Protein AF-A0A292PUR9-F1 (afdb_monomer)

InterPro domains:
  IPR017853 Glycoside hydrolase superfamily [SSF51445] (129-234)
  IPR029018 Beta-hexosaminidase-like, domain 2 [G3DSA:3.30.379.10] (5-106)
  IPR029018 Beta-hexosaminidase-like, domain 2 [SSF55545] (17-101)
  IPR052764 Glycosyl Hydrolase 20 Enzymes [PTHR43678] (55-234)

Mean predicted aligned error: 8.51 Å

Foldseek 3Di:
DAAEWALDPDFDDPPLAPDGHAGQLLVVVLQVVCCVPPVDRYHYDHDNDDADADADPVGDFAQQKWKWFDDPPDTDIGGSHSNVSNLVSLVVVVQQVVQCVVVVHDDPPPDPDDRDDDGDMDIDGDPDNAQEDEDPCWVDFDDLVRLLVVLLVVLSVVHQEYEYEFWAWDDDDPPDPDDLVPGRTAGQAQDPDVVCNVVGVDPPRHDYPVSVVVSSVSSSSSNYRYDYDDDPDPGDDD

Secondary structure (DSSP, 8-state):
-EEEEE-------SSS-SSPPPHHHHHHHHHHHHHHHH----EEEEE-PPPPP---TTSPPPTT-EEEEE-SS-EEEEESSHHHHHHHHHHHHHHHHHHHHHTT--TT--S----PPPPEEEEE--SSS--EEEEE-SSS---HHHHHHHHHHHHHTT--EEEEE---PPP--TT----GGGS----SB--SSGGGGGG-S-TTSSBPHHHHHHHHHHHHHTT-EEEEE--TTTT---

Sequence (238 aa):
MQLLASATESRDKDGLRSIPPPTWEFAETCAGDLEDTFHVHIGVERIDEEPGKYTYENGVEPPERYNIDVAEDLVRISGGRERGIWQATRTLRQRLILARKVAGVSQGDWRDEIIELKAGRVVDSPVHPTRAFLLDARRKWYSAGFLKDLCNYVSFSKLSEFRYHTSDNYPLNRGCNNTSQNIYSKFSQLPNNPVLHPLVPRHNEPHNRVEVESIEKLCASQGITITPEIKLPGMHWQ

Organism: NCBI:txid59557

Nearest PDB structures (foldseek):
  2gk1-assembly1_M  TM=8.200E-01  e=6.277E-09  Homo sapiens
  5oar-assembly1_B  TM=8.059E-01  e=3.606E-08  Aspergillus oryzae
  3rcn-assembly1_A  TM=7.116E-01  e=3.634E-07  Paenarthrobacter aurescens TC1
  7dvb-assembly3_C  TM=5.940E-01  e=1.247E-08  Bacteroides thetaiotaomicron
  2gk1-assembly1_I  TM=7.357E-01  e=3.897E-06  Homo sapiens

Radius of gyration: 21.73 Å; Cα contacts (8 Å, |Δi|>4): 393; chains: 1; bounding box: 47×48×68 Å

pLDDT: mean 81.12, std 14.11, range [36.91, 97.12]

Structure (mmCIF, N/CA/C/O backbone):
data_AF-A0A292PUR9-F1
#
_entry.id   AF-A0A292PUR9-F1
#
loop_
_atom_site.group_PDB
_atom_site.id
_atom_site.type_symbol
_atom_site.label_atom_id
_atom_site.label_alt_id
_atom_site.label_comp_id
_atom_site.label_asym_id
_atom_site.label_entity_id
_atom_site.label_seq_id
_atom_site.pdbx_PDB_ins_code
_atom_site.Cartn_x
_atom_site.Cartn_y
_atom_site.Cartn_z
_atom_site.occupancy
_atom_site.B_iso_or_equiv
_atom_site.auth_seq_id
_atom_site.auth_comp_id
_atom_site.auth_asym_id
_atom_site.auth_atom_id
_atom_site.pdb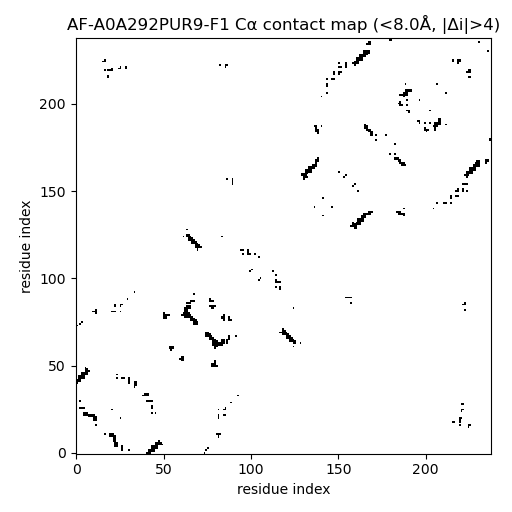x_PDB_model_num
ATOM 1 N N . MET A 1 1 ? -5.092 7.943 21.693 1.00 57.38 1 MET A N 1
ATOM 2 C CA . MET A 1 1 ? -5.506 6.650 21.102 1.00 57.38 1 MET A CA 1
ATOM 3 C C . MET A 1 1 ? -4.251 5.825 20.848 1.00 57.38 1 MET A C 1
ATOM 5 O O . MET A 1 1 ? -3.230 6.421 20.525 1.00 57.38 1 MET A O 1
ATOM 9 N N . GLN A 1 2 ? -4.305 4.504 21.008 1.00 57.69 2 GLN A N 1
ATOM 10 C CA . GLN A 1 2 ? -3.209 3.586 20.667 1.00 57.69 2 GLN A CA 1
ATOM 11 C C . GLN A 1 2 ? -3.691 2.604 19.593 1.00 57.69 2 GLN A C 1
ATOM 13 O O . GLN A 1 2 ? -4.855 2.204 19.603 1.00 57.69 2 GLN A O 1
ATOM 18 N N . LEU A 1 3 ? -2.805 2.227 18.674 1.00 58.41 3 LEU A N 1
ATOM 19 C CA . LEU A 1 3 ? -3.010 1.123 17.740 1.00 58.41 3 LEU A CA 1
ATOM 20 C C . LEU A 1 3 ? -2.269 -0.095 18.286 1.00 58.41 3 LEU A C 1
ATOM 22 O O . LEU A 1 3 ? -1.042 -0.161 18.236 1.00 58.41 3 LEU A O 1
ATOM 26 N N . LEU A 1 4 ? -3.022 -1.061 18.804 1.00 59.00 4 LEU A N 1
ATOM 27 C CA . LEU A 1 4 ? -2.463 -2.347 19.201 1.00 59.00 4 LEU A CA 1
ATOM 28 C C . LEU A 1 4 ? -2.312 -3.225 17.953 1.00 59.00 4 LEU A C 1
ATOM 30 O O . LEU A 1 4 ? -3.265 -3.401 17.190 1.00 59.00 4 LEU A O 1
ATOM 34 N N . ALA A 1 5 ? -1.114 -3.757 17.736 1.00 59.44 5 ALA A N 1
ATOM 35 C CA . ALA A 1 5 ? -0.768 -4.577 16.584 1.00 59.44 5 ALA A CA 1
ATOM 36 C C . ALA A 1 5 ? -0.099 -5.872 17.047 1.00 59.44 5 ALA A C 1
ATOM 38 O O . ALA A 1 5 ? 0.727 -5.845 17.957 1.00 59.44 5 ALA A O 1
ATOM 39 N N . SER A 1 6 ? -0.415 -7.006 16.411 1.00 62.25 6 SER A N 1
ATOM 40 C CA . SER A 1 6 ? 0.251 -8.267 16.759 1.00 62.25 6 SER A CA 1
ATOM 41 C C . SER A 1 6 ? 1.762 -8.147 16.525 1.00 62.25 6 SER A C 1
ATOM 43 O O . SER A 1 6 ? 2.199 -7.749 15.441 1.00 62.25 6 SER A O 1
ATOM 45 N N . ALA A 1 7 ? 2.549 -8.485 17.548 1.00 56.22 7 ALA A N 1
ATOM 46 C CA . ALA A 1 7 ? 4.009 -8.450 17.534 1.00 56.22 7 ALA A CA 1
ATOM 47 C C . ALA A 1 7 ? 4.625 -9.524 16.623 1.00 56.22 7 ALA A C 1
ATOM 49 O O . ALA A 1 7 ? 5.803 -9.435 16.274 1.00 56.22 7 ALA A O 1
ATOM 50 N N . THR A 1 8 ? 3.831 -10.530 16.242 1.00 60.16 8 THR A N 1
ATOM 51 C CA . THR A 1 8 ? 4.270 -11.684 15.456 1.00 60.16 8 THR A CA 1
ATOM 52 C C . THR A 1 8 ? 5.030 -11.270 14.192 1.00 60.16 8 THR A C 1
ATOM 54 O O . THR A 1 8 ? 4.521 -10.548 13.334 1.00 60.16 8 THR A O 1
ATOM 57 N N . GLU A 1 9 ? 6.234 -11.822 14.004 1.00 65.12 9 GLU A N 1
ATOM 58 C CA . GLU A 1 9 ? 6.991 -11.733 12.740 1.00 65.12 9 GLU A CA 1
ATOM 59 C C . GLU A 1 9 ? 6.358 -12.566 11.605 1.00 65.12 9 GLU A C 1
ATOM 61 O O . GLU A 1 9 ? 7.002 -12.861 10.593 1.00 65.12 9 GLU A O 1
ATOM 66 N N . SER A 1 10 ? 5.091 -12.963 11.766 1.00 67.31 10 SER A N 1
ATOM 67 C CA . SER A 1 10 ? 4.306 -13.585 10.713 1.00 67.31 10 SER A CA 1
ATOM 68 C C . SER A 1 10 ? 4.300 -12.672 9.492 1.00 67.31 10 SER A C 1
ATOM 70 O O . SER A 1 10 ? 4.079 -11.464 9.578 1.00 67.31 10 SER A O 1
ATOM 72 N N . ARG A 1 11 ? 4.595 -13.279 8.349 1.00 77.69 11 ARG A N 1
ATOM 73 C CA . ARG A 1 11 ? 4.526 -12.673 7.026 1.00 77.69 11 ARG A CA 1
ATOM 74 C C . ARG A 1 11 ? 3.756 -13.642 6.147 1.00 77.69 11 ARG A C 1
ATOM 76 O O . ARG A 1 11 ? 3.966 -14.855 6.257 1.00 77.69 11 ARG A O 1
ATOM 83 N N . ASP A 1 12 ? 2.909 -13.117 5.268 1.00 74.69 12 ASP A N 1
ATOM 84 C CA . ASP A 1 12 ? 2.118 -13.948 4.364 1.00 74.69 12 ASP A CA 1
ATOM 85 C C . ASP A 1 12 ? 3.030 -14.825 3.483 1.00 74.69 12 ASP A C 1
ATOM 87 O O . ASP A 1 12 ? 4.067 -14.373 2.990 1.00 74.69 12 ASP A O 1
ATOM 91 N N . LYS A 1 13 ? 2.656 -16.098 3.316 1.00 74.25 13 LYS A N 1
ATOM 92 C CA . LYS A 1 13 ? 3.479 -17.140 2.668 1.00 74.25 13 LYS A CA 1
ATOM 93 C C . LYS A 1 13 ? 2.862 -17.686 1.383 1.00 74.25 13 LYS A C 1
ATOM 95 O O . LYS A 1 13 ? 3.398 -18.631 0.814 1.00 74.25 13 LYS A O 1
ATOM 100 N N . ASP A 1 14 ? 1.751 -17.113 0.924 1.00 70.62 14 ASP A N 1
ATOM 101 C CA . ASP A 1 14 ? 1.032 -17.576 -0.271 1.00 70.62 14 ASP A CA 1
ATOM 102 C C . ASP A 1 14 ? 1.755 -17.298 -1.605 1.00 70.62 14 ASP A C 1
ATOM 104 O O . ASP A 1 14 ? 1.286 -17.707 -2.665 1.00 70.62 14 ASP A O 1
ATOM 108 N N . GLY A 1 15 ? 2.912 -16.633 -1.556 1.00 63.62 15 GLY A N 1
ATOM 109 C CA . GLY A 1 15 ? 3.799 -16.427 -2.698 1.00 63.62 15 GLY A CA 1
ATOM 110 C C . GLY A 1 15 ? 3.412 -15.266 -3.612 1.00 63.62 15 GLY A C 1
ATOM 111 O O . GLY A 1 15 ? 4.138 -15.009 -4.569 1.00 63.62 15 GLY A O 1
ATOM 112 N N . LEU A 1 16 ? 2.331 -14.527 -3.325 1.00 66.69 16 LEU A N 1
ATOM 113 C CA . LEU A 1 16 ? 1.979 -13.352 -4.127 1.00 66.69 16 LEU A CA 1
ATOM 114 C C . LEU A 1 16 ? 3.007 -12.223 -3.965 1.00 66.69 16 LEU A C 1
ATOM 116 O O . LEU A 1 16 ? 3.308 -11.534 -4.934 1.00 66.69 16 LEU A O 1
ATOM 120 N N . ARG A 1 17 ? 3.576 -12.031 -2.767 1.00 70.06 17 ARG A N 1
ATOM 121 C CA . ARG A 1 17 ? 4.512 -10.931 -2.471 1.00 70.06 17 ARG A CA 1
ATOM 122 C C . ARG A 1 17 ? 5.949 -11.410 -2.319 1.00 70.06 17 ARG A C 1
ATOM 124 O O . ARG A 1 17 ? 6.233 -12.251 -1.475 1.00 70.06 17 ARG A O 1
ATOM 131 N N . SER A 1 18 ? 6.867 -10.761 -3.035 1.00 70.31 18 SER A N 1
ATOM 132 C CA . SER A 1 18 ? 8.319 -10.912 -2.842 1.00 70.31 18 SER A CA 1
ATOM 133 C C . SER A 1 18 ? 8.815 -10.316 -1.517 1.00 70.31 18 SER A C 1
ATOM 135 O O . SER A 1 18 ? 9.827 -10.756 -0.983 1.00 70.31 18 SER A O 1
ATOM 137 N N . ILE A 1 19 ? 8.116 -9.297 -0.999 1.00 80.69 19 ILE A N 1
ATOM 138 C CA . ILE A 1 19 ? 8.433 -8.596 0.256 1.00 80.69 19 ILE A CA 1
ATOM 139 C C . ILE A 1 19 ? 7.122 -8.416 1.054 1.00 80.69 19 ILE A C 1
ATOM 141 O O . ILE A 1 19 ? 6.538 -7.336 1.036 1.00 80.69 19 ILE A O 1
ATOM 145 N N . PRO A 1 20 ? 6.573 -9.471 1.683 1.00 83.31 20 PRO A N 1
ATOM 146 C CA . PRO A 1 20 ? 5.365 -9.366 2.505 1.00 83.31 20 PRO A CA 1
ATOM 147 C C . PRO A 1 20 ? 5.676 -8.650 3.835 1.00 83.31 20 PRO A C 1
ATOM 149 O O . PRO A 1 20 ? 6.511 -9.158 4.589 1.00 83.31 20 PRO A O 1
ATOM 152 N N . PRO A 1 21 ? 5.044 -7.506 4.163 1.00 85.88 21 PRO A N 1
ATOM 153 C CA . PRO A 1 21 ? 5.190 -6.881 5.479 1.00 85.88 21 PRO A CA 1
ATOM 154 C C . PRO A 1 21 ? 4.510 -7.719 6.579 1.00 85.88 21 PRO A C 1
ATOM 156 O O . PRO A 1 21 ? 3.492 -8.361 6.301 1.00 85.88 21 PRO A O 1
ATOM 159 N N . PRO A 1 22 ? 5.032 -7.707 7.817 1.00 85.94 22 PRO A N 1
ATOM 160 C CA . PRO A 1 22 ? 4.355 -8.211 8.996 1.00 85.94 22 PRO A CA 1
ATOM 161 C C . PRO A 1 22 ? 3.297 -7.205 9.471 1.00 85.94 22 PRO A C 1
ATOM 163 O O . PRO A 1 22 ? 3.290 -6.032 9.086 1.00 85.94 22 PRO A O 1
ATOM 166 N N . THR A 1 23 ? 2.431 -7.653 10.376 1.00 84.00 23 THR A N 1
ATOM 167 C CA . THR A 1 23 ? 1.333 -6.858 10.950 1.00 84.00 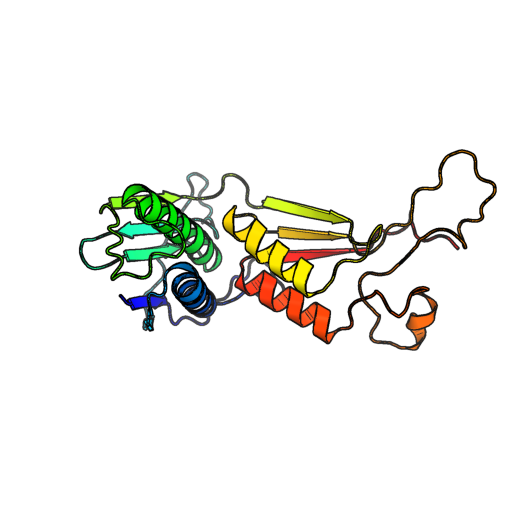23 THR A CA 1
ATOM 168 C C . THR A 1 23 ? 1.770 -5.491 11.492 1.00 84.00 23 THR A C 1
ATOM 170 O O . THR A 1 23 ? 1.084 -4.493 11.265 1.00 84.00 23 THR A O 1
ATOM 173 N N . TRP A 1 24 ? 2.910 -5.415 12.185 1.00 83.25 24 TRP A N 1
ATOM 174 C CA . TRP A 1 24 ? 3.359 -4.173 12.818 1.00 83.25 24 TRP A CA 1
ATOM 175 C C . TRP A 1 24 ? 3.833 -3.104 11.815 1.00 83.25 24 TRP A C 1
ATOM 177 O O . TRP A 1 24 ? 3.564 -1.928 12.044 1.00 83.25 24 TRP A O 1
ATOM 187 N N . GLU A 1 25 ? 4.438 -3.473 10.673 1.00 89.25 25 GLU A N 1
ATOM 188 C CA . GLU A 1 25 ? 4.838 -2.499 9.631 1.00 89.25 25 GLU A CA 1
ATOM 189 C C . GLU A 1 25 ? 3.590 -1.822 9.017 1.00 89.25 25 GLU A C 1
ATOM 191 O O . GLU A 1 25 ? 3.602 -0.627 8.707 1.00 89.25 25 GLU A O 1
ATOM 196 N N . PHE A 1 26 ? 2.469 -2.552 8.900 1.00 90.94 26 PHE A N 1
ATOM 197 C CA . PHE A 1 26 ? 1.180 -1.980 8.487 1.00 90.94 26 PHE A CA 1
ATOM 198 C C . PHE A 1 26 ? 0.561 -1.065 9.547 1.00 90.94 26 PHE A C 1
ATOM 200 O O . PHE A 1 26 ? -0.071 -0.069 9.190 1.00 90.94 26 PHE A O 1
ATOM 207 N N . ALA A 1 27 ? 0.731 -1.378 10.833 1.00 88.25 27 ALA A N 1
ATOM 208 C CA . ALA A 1 27 ? 0.252 -0.532 11.922 1.00 88.25 27 ALA A CA 1
ATOM 209 C C . ALA A 1 27 ? 1.040 0.784 12.012 1.00 88.25 27 ALA A C 1
ATOM 211 O O . ALA A 1 27 ? 0.424 1.841 12.120 1.00 88.25 27 ALA A O 1
ATOM 212 N N . GLU A 1 28 ? 2.369 0.739 11.872 1.00 90.25 28 GLU A N 1
ATOM 213 C CA . GLU A 1 28 ? 3.230 1.929 11.789 1.00 90.25 28 GLU A CA 1
ATOM 214 C C . GLU A 1 28 ? 2.886 2.784 10.554 1.00 90.25 28 GLU A C 1
ATOM 216 O O . GLU A 1 28 ? 2.689 3.993 10.675 1.00 90.25 28 GLU A O 1
ATOM 221 N N . THR A 1 29 ? 2.685 2.159 9.386 1.00 92.62 29 THR A N 1
ATOM 222 C CA . THR A 1 29 ? 2.233 2.862 8.165 1.00 92.62 29 THR A CA 1
ATOM 223 C C . THR A 1 29 ? 0.851 3.509 8.356 1.00 92.62 29 THR A C 1
ATOM 225 O O . THR A 1 29 ? 0.623 4.633 7.915 1.00 92.62 29 THR A O 1
ATOM 228 N N . CYS A 1 30 ? -0.074 2.833 9.046 1.00 91.50 30 CYS A N 1
ATOM 229 C CA . CYS A 1 30 ? -1.393 3.374 9.381 1.00 91.50 30 CYS A CA 1
ATOM 230 C C . CYS A 1 30 ? -1.312 4.549 10.368 1.00 91.50 30 CYS A C 1
ATOM 232 O O . CYS A 1 30 ? -2.018 5.537 10.186 1.00 91.50 30 CYS A O 1
ATOM 234 N N . ALA A 1 31 ? -0.457 4.466 11.390 1.00 89.75 31 ALA A N 1
ATOM 235 C CA . ALA A 1 31 ? -0.257 5.553 12.343 1.00 89.75 31 ALA A CA 1
ATOM 236 C C . ALA A 1 31 ? 0.269 6.815 11.637 1.00 89.75 31 ALA A C 1
ATOM 238 O O . ALA A 1 31 ? -0.313 7.882 11.817 1.00 89.75 31 ALA A O 1
ATOM 239 N N . GLY A 1 32 ? 1.265 6.672 10.752 1.00 91.75 32 GLY A N 1
ATOM 240 C CA . GLY A 1 32 ? 1.754 7.767 9.905 1.00 91.75 32 GLY A CA 1
ATOM 241 C C . GLY A 1 32 ? 0.671 8.354 8.991 1.00 91.75 32 GLY A C 1
ATOM 242 O O . GLY A 1 32 ? 0.442 9.557 9.015 1.00 91.75 32 GLY A O 1
ATOM 243 N N . ASP A 1 33 ? -0.082 7.512 8.266 1.00 90.25 33 ASP A N 1
ATOM 244 C CA . ASP A 1 33 ? -1.213 7.961 7.430 1.00 90.25 33 ASP A CA 1
ATOM 245 C C . ASP A 1 33 ? -2.250 8.785 8.226 1.00 90.25 33 ASP A C 1
ATOM 247 O O . ASP A 1 33 ? -2.894 9.681 7.670 1.00 90.25 33 ASP A O 1
ATOM 251 N N . LEU A 1 34 ? -2.470 8.453 9.504 1.00 88.12 34 LEU A N 1
ATOM 252 C CA . LEU A 1 34 ? -3.428 9.130 10.380 1.00 88.12 34 LEU A CA 1
ATOM 253 C C . LEU A 1 34 ? -2.858 10.422 10.984 1.00 88.12 34 LEU A C 1
ATOM 255 O O . LEU A 1 34 ? -3.589 11.410 11.063 1.00 88.12 34 LEU A O 1
ATOM 259 N N . GLU A 1 35 ? -1.571 10.454 11.323 1.00 87.94 35 GLU A N 1
ATOM 260 C CA . GLU A 1 35 ? -0.860 11.669 11.730 1.00 87.94 35 GLU A CA 1
ATOM 261 C C . GLU A 1 35 ? -0.806 12.695 10.581 1.00 87.94 35 GLU A C 1
ATOM 263 O O . GLU A 1 35 ? -1.181 13.852 10.771 1.00 87.94 35 GLU A O 1
ATOM 268 N N . ASP A 1 36 ? -0.482 12.260 9.361 1.00 87.69 3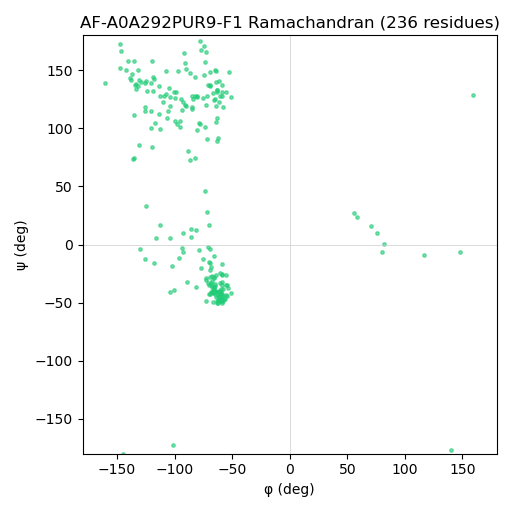6 ASP A N 1
ATOM 269 C CA . ASP A 1 36 ? -0.447 13.115 8.167 1.00 87.69 36 ASP A CA 1
ATOM 270 C C . ASP A 1 36 ? -1.837 13.645 7.766 1.00 87.69 36 ASP A C 1
ATOM 272 O O . ASP A 1 36 ? -1.968 14.770 7.281 1.00 87.69 36 ASP A O 1
ATOM 276 N N . THR A 1 37 ? -2.897 12.837 7.928 1.00 84.56 37 THR A N 1
ATOM 277 C CA . THR A 1 37 ? -4.257 13.197 7.465 1.00 84.56 37 THR A CA 1
ATOM 278 C C . THR A 1 37 ? -5.076 13.957 8.521 1.00 84.56 37 THR A C 1
ATOM 280 O O . THR A 1 37 ? -5.934 14.773 8.161 1.00 84.56 37 THR A O 1
ATOM 283 N N . PHE A 1 38 ? -4.864 13.665 9.808 1.00 82.00 38 PHE A N 1
ATOM 284 C CA . PHE A 1 38 ? -5.703 14.137 10.920 1.00 82.00 38 PHE A CA 1
ATOM 285 C C . PHE A 1 38 ? -4.919 14.777 12.077 1.00 82.00 38 PHE A C 1
ATOM 287 O O . PHE A 1 38 ? -5.547 15.243 13.021 1.00 82.00 38 PHE A O 1
ATOM 294 N N . HIS A 1 39 ? -3.582 14.788 12.041 1.00 80.44 39 HIS A N 1
ATOM 295 C CA . HIS A 1 39 ? -2.713 15.286 13.123 1.00 80.44 39 HIS A CA 1
ATOM 296 C C . HIS A 1 39 ? -2.951 14.617 14.486 1.00 80.44 39 HIS A C 1
ATOM 298 O O . HIS A 1 39 ? -2.674 15.183 15.542 1.00 80.44 39 HIS A O 1
ATOM 304 N N . VAL A 1 40 ? -3.434 13.371 14.460 1.00 75.81 40 VAL A N 1
ATOM 305 C CA . VAL A 1 40 ? -3.598 12.537 15.650 1.00 75.81 40 VAL A CA 1
ATOM 306 C C . VAL A 1 40 ? -2.369 11.647 15.788 1.00 75.81 40 VAL A C 1
ATOM 308 O O . VAL A 1 40 ? -2.232 10.666 15.060 1.00 75.81 40 VAL A O 1
ATOM 311 N N . HIS A 1 41 ? -1.503 11.955 16.753 1.00 78.06 41 HIS A N 1
ATOM 312 C CA . HIS A 1 41 ? -0.423 11.052 17.144 1.00 78.06 41 HIS A CA 1
ATOM 313 C C . HIS A 1 41 ? -1.005 9.774 17.762 1.00 78.06 41 HIS A C 1
ATOM 315 O O . HIS A 1 41 ? -1.763 9.819 18.738 1.00 78.06 41 HIS A O 1
ATOM 321 N N . ILE A 1 42 ? -0.641 8.623 17.199 1.00 76.69 42 ILE A N 1
ATOM 322 C CA . ILE A 1 42 ? -1.106 7.310 17.648 1.00 76.69 42 ILE A CA 1
ATOM 323 C C . ILE A 1 42 ? 0.111 6.437 17.925 1.00 76.69 42 ILE A C 1
ATOM 325 O O . ILE A 1 42 ? 0.848 6.072 17.013 1.00 76.69 42 ILE A O 1
ATOM 329 N N . GLY A 1 43 ? 0.304 6.068 19.192 1.00 73.94 43 GLY A N 1
ATOM 330 C CA . GLY A 1 43 ? 1.317 5.083 19.556 1.00 73.94 43 GLY A CA 1
ATOM 331 C C . GLY A 1 43 ? 0.943 3.708 19.006 1.00 73.94 43 GLY A C 1
ATOM 332 O O . GLY A 1 43 ? -0.189 3.260 19.206 1.00 73.94 43 GLY A O 1
ATOM 333 N N . VAL A 1 44 ? 1.885 3.045 18.334 1.00 77.62 44 VAL A N 1
ATOM 334 C CA . VAL A 1 44 ? 1.763 1.633 17.955 1.00 77.62 44 VAL A CA 1
ATOM 335 C C . VAL A 1 44 ? 2.397 0.785 19.048 1.00 77.62 44 VAL A C 1
ATOM 337 O O . VAL A 1 44 ? 3.577 0.951 19.354 1.00 77.62 44 VAL A O 1
ATOM 340 N N . GLU A 1 45 ? 1.624 -0.128 19.624 1.00 76.19 45 GLU A N 1
ATOM 341 C CA . GLU A 1 45 ? 2.108 -1.079 20.624 1.00 76.19 45 GLU A CA 1
ATOM 342 C C . GLU A 1 45 ? 2.048 -2.500 20.062 1.00 76.19 45 GLU A C 1
ATOM 344 O O . GLU A 1 45 ? 1.081 -2.890 19.403 1.00 76.19 45 GLU A O 1
ATOM 349 N N . ARG A 1 46 ? 3.117 -3.265 20.297 1.00 77.94 46 ARG A N 1
ATOM 350 C CA . ARG A 1 46 ? 3.267 -4.639 19.816 1.00 77.94 46 ARG A CA 1
ATOM 351 C C . ARG A 1 46 ? 2.783 -5.593 20.903 1.00 77.94 46 ARG A C 1
ATOM 353 O O . ARG A 1 46 ? 3.386 -5.645 21.969 1.00 77.94 46 ARG A O 1
ATOM 360 N N . ILE A 1 47 ? 1.715 -6.332 20.621 1.00 72.44 47 ILE A N 1
ATOM 361 C CA . ILE A 1 47 ? 1.072 -7.257 21.562 1.00 72.44 47 ILE A CA 1
ATOM 362 C C . ILE A 1 47 ? 1.133 -8.704 21.062 1.00 72.44 47 ILE A C 1
ATOM 364 O O . ILE A 1 47 ? 0.970 -8.965 19.871 1.00 72.44 47 ILE A O 1
ATOM 368 N N . ASP A 1 48 ? 1.323 -9.661 21.966 1.00 66.00 48 ASP A N 1
ATOM 369 C CA . ASP A 1 48 ? 1.261 -11.092 21.645 1.00 66.00 48 ASP A CA 1
ATOM 370 C C . ASP A 1 48 ? -0.190 -11.600 21.735 1.00 66.00 48 ASP A C 1
ATOM 372 O O . ASP A 1 48 ? -0.575 -12.307 22.664 1.00 66.00 48 ASP A O 1
ATOM 376 N N . GLU A 1 49 ? -1.018 -11.210 20.760 1.00 63.16 49 GLU A N 1
ATOM 377 C CA . GLU A 1 49 ? -2.352 -11.791 20.541 1.00 63.16 49 GLU A CA 1
ATOM 378 C C . GLU A 1 49 ? -2.328 -12.817 19.395 1.00 63.16 49 GLU A C 1
ATOM 380 O O . GLU A 1 49 ? -1.840 -12.539 18.292 1.00 63.16 49 GLU A O 1
ATOM 385 N N . GLU A 1 50 ? -2.901 -13.997 19.660 1.00 55.88 50 GLU A N 1
ATOM 386 C CA . GLU A 1 50 ? -3.166 -15.045 18.667 1.00 55.88 50 GLU A CA 1
ATOM 387 C C . GLU A 1 50 ? -4.172 -14.548 17.610 1.00 55.88 50 GLU A C 1
ATOM 389 O O . GLU A 1 50 ? -5.227 -14.013 17.973 1.00 55.88 50 GLU A O 1
ATOM 394 N N . PRO A 1 51 ? -3.913 -14.742 16.303 1.00 56.88 51 PRO A N 1
ATOM 395 C CA . PRO A 1 51 ? -4.832 -14.310 15.260 1.00 56.88 51 PRO A CA 1
ATOM 396 C C . PRO A 1 51 ? -6.173 -15.050 15.354 1.00 56.88 51 PRO A C 1
ATOM 398 O O . PRO A 1 51 ? -6.241 -16.278 15.469 1.00 56.88 51 PRO A O 1
ATOM 401 N N . GLY A 1 52 ? -7.269 -14.293 15.264 1.00 54.62 52 GLY A N 1
ATOM 402 C CA . GLY A 1 52 ? -8.615 -14.855 15.225 1.00 54.62 52 GLY A CA 1
ATOM 403 C C . GLY A 1 52 ? -8.800 -15.753 14.000 1.00 54.62 52 GLY A C 1
ATOM 404 O O . GLY A 1 52 ? -8.645 -15.293 12.874 1.00 54.62 52 GLY A O 1
ATOM 405 N N . LYS A 1 53 ? -9.159 -17.023 14.215 1.00 49.12 53 LYS A N 1
ATOM 406 C CA . LYS A 1 53 ? -9.405 -17.989 13.132 1.00 49.12 53 LYS A CA 1
ATOM 407 C C . LYS A 1 53 ? -10.702 -17.669 12.395 1.00 49.12 53 LYS A C 1
ATOM 409 O O . LYS A 1 53 ? -11.762 -17.587 13.021 1.00 49.12 53 LYS A O 1
ATOM 414 N N . TYR A 1 54 ? -10.639 -17.572 11.071 1.00 49.88 54 TYR A N 1
ATOM 415 C CA . TYR A 1 54 ? -11.786 -17.284 10.217 1.00 49.88 54 TYR A CA 1
ATOM 416 C C . TYR A 1 54 ? -11.871 -18.247 9.024 1.00 49.88 54 TYR A C 1
ATOM 418 O O . TYR A 1 54 ? -10.875 -18.734 8.505 1.00 49.88 54 TYR A O 1
ATOM 426 N N . THR A 1 55 ? -13.082 -18.515 8.541 1.00 41.16 55 THR A N 1
ATOM 427 C CA . THR A 1 55 ? -13.322 -19.393 7.385 1.00 41.16 55 THR A CA 1
ATOM 428 C C . THR A 1 55 ? -14.405 -18.811 6.477 1.00 41.16 55 THR A C 1
ATOM 430 O O . THR A 1 55 ? -15.364 -18.196 6.946 1.00 41.16 55 THR A O 1
ATOM 433 N N . TYR A 1 56 ? -14.246 -18.980 5.163 1.00 43.91 56 TYR A N 1
ATOM 434 C CA . TYR A 1 56 ? -15.319 -18.822 4.178 1.00 43.91 56 TYR A CA 1
ATOM 435 C C . TYR A 1 56 ? -16.311 -19.996 4.260 1.00 43.91 56 TYR A C 1
ATOM 437 O O . TYR A 1 56 ? -15.978 -21.073 4.754 1.00 43.91 56 TYR A O 1
ATOM 445 N N . GLU A 1 57 ? -17.486 -19.845 3.639 1.00 41.91 57 GLU A N 1
ATOM 446 C CA . GLU A 1 57 ? -18.442 -20.945 3.410 1.00 41.91 57 GLU A CA 1
ATOM 447 C C . GLU A 1 57 ? -17.850 -22.112 2.592 1.00 41.91 57 GLU A C 1
ATOM 449 O O . GLU A 1 57 ? -18.280 -23.251 2.741 1.00 41.91 57 GLU A O 1
ATOM 454 N N . ASN A 1 58 ? -16.825 -21.857 1.767 1.00 49.50 58 ASN A N 1
ATOM 455 C CA . ASN A 1 58 ? -16.087 -22.892 1.030 1.00 49.50 58 ASN A CA 1
ATOM 456 C C . ASN A 1 58 ? -14.928 -23.529 1.832 1.00 49.50 58 ASN A C 1
ATOM 458 O O . ASN A 1 58 ? -14.145 -24.293 1.271 1.00 49.50 58 ASN A O 1
ATOM 462 N N . GLY A 1 59 ? -14.788 -23.199 3.121 1.00 54.44 59 GLY A N 1
ATOM 463 C CA . GLY A 1 59 ? -13.775 -23.750 4.026 1.00 54.44 59 GLY A CA 1
ATOM 464 C C . GLY A 1 59 ? -12.369 -23.146 3.915 1.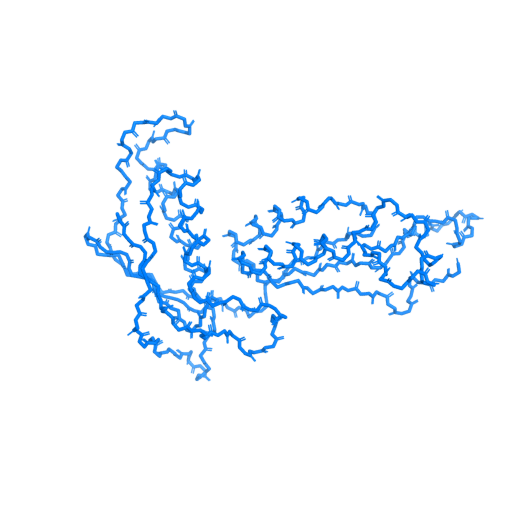00 54.44 59 GLY A C 1
ATOM 465 O O . GLY A 1 59 ? -11.524 -23.454 4.752 1.00 54.44 59 GLY A O 1
ATOM 466 N N . VAL A 1 60 ? -12.098 -22.274 2.938 1.00 66.12 60 VAL A N 1
ATOM 467 C CA . VAL A 1 60 ? -10.806 -21.574 2.814 1.00 66.12 60 VAL A CA 1
ATOM 468 C C . VAL A 1 60 ? -10.786 -20.353 3.741 1.00 66.12 60 VAL A C 1
ATOM 470 O O . VAL A 1 60 ? -11.801 -19.682 3.903 1.00 66.12 60 VAL A O 1
ATOM 473 N N . GLU A 1 61 ? -9.645 -20.024 4.349 1.00 69.19 61 GLU A N 1
ATOM 474 C CA . GLU A 1 61 ? -9.498 -18.773 5.105 1.00 69.19 61 GLU A CA 1
ATOM 475 C C . GLU A 1 61 ? -9.124 -17.613 4.162 1.00 69.19 61 GLU A C 1
ATOM 477 O O . GLU A 1 61 ? -8.065 -17.660 3.529 1.00 69.19 61 GLU A O 1
ATOM 482 N N . PRO A 1 62 ? -9.957 -16.563 4.038 1.00 76.31 62 PRO A N 1
ATOM 483 C CA . PRO A 1 62 ? -9.597 -15.373 3.277 1.00 76.31 62 PRO A CA 1
ATOM 484 C C . PRO A 1 62 ? -8.403 -14.635 3.895 1.00 76.31 62 PRO A C 1
ATOM 486 O O . PRO A 1 62 ? -8.537 -14.084 4.992 1.00 76.31 62 PRO A O 1
ATOM 489 N N . PRO A 1 63 ? -7.277 -14.485 3.175 1.00 81.88 63 PRO A N 1
ATOM 490 C CA . PRO A 1 63 ? -6.127 -13.747 3.693 1.00 81.88 63 PRO A CA 1
ATOM 491 C C . PRO A 1 63 ? -6.399 -12.237 3.808 1.00 81.88 63 PRO A C 1
ATOM 493 O O . PRO A 1 63 ? -5.752 -11.538 4.584 1.00 81.88 63 PRO A O 1
ATOM 496 N N . GLU A 1 64 ? -7.373 -11.728 3.049 1.00 88.56 64 GLU A N 1
ATOM 497 C CA . GLU A 1 64 ? -7.766 -10.314 3.017 1.00 88.56 64 GLU A CA 1
ATOM 498 C C . GLU A 1 64 ? -9.074 -10.005 3.764 1.00 88.56 64 GLU A C 1
ATOM 500 O O . GLU A 1 64 ? -9.537 -8.866 3.720 1.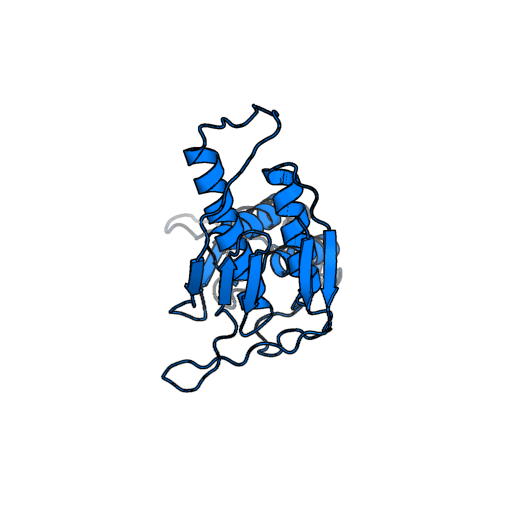00 88.56 64 GLU A O 1
ATOM 505 N N . ARG A 1 65 ? -9.678 -10.978 4.463 1.00 88.00 65 ARG A N 1
ATOM 506 C CA . ARG A 1 65 ? -10.832 -10.706 5.334 1.00 88.00 65 ARG A CA 1
ATOM 507 C C . ARG A 1 65 ? -10.381 -10.021 6.604 1.00 88.00 65 ARG A C 1
ATOM 509 O O . ARG A 1 65 ? -9.329 -10.349 7.157 1.00 88.00 65 ARG A O 1
ATOM 516 N N . TYR A 1 66 ? -11.233 -9.142 7.107 1.00 90.44 66 TYR A N 1
ATOM 517 C CA . TYR A 1 66 ? -11.006 -8.452 8.360 1.00 90.44 66 TYR A CA 1
ATOM 518 C C . TYR A 1 66 ? -12.295 -8.164 9.123 1.00 90.44 66 TYR A C 1
ATOM 520 O O . TYR A 1 66 ? -13.409 -8.281 8.606 1.00 90.44 66 TYR A O 1
ATOM 528 N N . ASN A 1 67 ? -12.110 -7.803 10.387 1.00 89.81 67 ASN A N 1
ATOM 529 C CA . ASN A 1 67 ? -13.131 -7.322 11.293 1.00 89.81 67 ASN A CA 1
ATOM 530 C C . ASN A 1 67 ? -12.626 -6.045 11.984 1.00 89.81 67 ASN A C 1
ATOM 532 O O . ASN A 1 67 ? -11.472 -5.985 12.414 1.00 89.81 67 ASN A O 1
ATOM 536 N N . ILE A 1 68 ? -13.490 -5.037 12.088 1.00 90.00 68 ILE A N 1
ATOM 537 C CA . ILE A 1 68 ? -13.259 -3.810 12.856 1.00 90.00 68 ILE A CA 1
ATOM 538 C C . ILE A 1 68 ? -14.360 -3.716 13.906 1.00 90.00 68 ILE A C 1
ATOM 540 O O . ILE A 1 68 ? -15.529 -3.540 13.553 1.00 90.00 68 ILE A O 1
ATOM 544 N N . ASP A 1 69 ? -13.984 -3.804 15.177 1.00 88.25 69 ASP A N 1
ATOM 545 C CA . ASP A 1 69 ? -14.878 -3.594 16.313 1.00 88.25 69 ASP A CA 1
ATOM 546 C C . ASP A 1 69 ? -14.580 -2.213 16.916 1.00 88.25 69 ASP A C 1
ATOM 548 O O . ASP A 1 69 ? -13.457 -1.946 17.342 1.00 88.25 69 ASP A O 1
ATOM 552 N N . VAL A 1 70 ? -15.575 -1.323 16.927 1.00 89.00 70 VAL A N 1
ATOM 553 C CA . VAL A 1 70 ? -15.495 0.018 17.528 1.00 89.00 70 VAL A CA 1
ATOM 554 C C . VAL A 1 70 ? -16.288 0.010 18.835 1.00 89.00 70 VAL A C 1
ATOM 556 O O . VAL A 1 70 ? -17.510 -0.166 18.806 1.00 89.00 70 VAL A O 1
ATOM 559 N N . ALA A 1 71 ? -15.589 0.191 19.954 1.00 85.94 71 ALA A N 1
ATOM 560 C CA . ALA A 1 71 ? -16.134 0.431 21.290 1.00 85.94 71 ALA A CA 1
ATOM 561 C C . ALA A 1 71 ? -16.045 1.933 21.648 1.00 85.94 71 ALA A C 1
ATOM 563 O O . ALA A 1 71 ? -15.723 2.750 20.787 1.00 85.94 71 ALA A O 1
ATOM 564 N N . GLU A 1 72 ? -16.352 2.304 22.895 1.00 81.44 72 GLU A N 1
ATOM 565 C CA . GLU A 1 72 ? -16.296 3.704 23.361 1.00 81.44 72 GLU A CA 1
ATOM 566 C C . GLU A 1 72 ? -14.858 4.251 23.440 1.00 81.44 72 GLU A C 1
ATOM 568 O O . GLU A 1 72 ? -14.624 5.418 23.140 1.00 81.44 72 GLU A O 1
ATOM 573 N N . ASP A 1 73 ? -13.894 3.404 23.805 1.00 79.88 73 ASP A N 1
ATOM 574 C CA . ASP A 1 73 ? -12.492 3.750 24.074 1.00 79.88 73 ASP A CA 1
ATOM 575 C C . ASP A 1 73 ? -11.482 3.064 23.131 1.00 79.88 73 ASP A C 1
ATOM 577 O O . ASP A 1 73 ? -10.329 3.492 23.029 1.00 79.88 73 ASP A O 1
ATOM 581 N N . LEU A 1 74 ? -11.910 2.017 22.417 1.00 80.69 74 LEU A N 1
ATOM 582 C CA . LEU A 1 74 ? -11.046 1.137 21.629 1.00 80.69 74 LEU A CA 1
ATOM 583 C C . LEU A 1 74 ? -11.597 0.867 20.221 1.00 80.69 74 LEU A C 1
ATOM 585 O O . LEU A 1 74 ? -12.746 0.461 20.044 1.00 80.69 74 LEU A O 1
ATOM 589 N N . VAL A 1 75 ? -10.723 0.971 19.216 1.00 83.94 75 VAL A N 1
ATOM 590 C CA . VAL A 1 75 ? -10.939 0.398 17.879 1.00 83.94 75 VAL A CA 1
ATOM 591 C C . VAL A 1 75 ? -10.038 -0.825 17.729 1.00 83.94 75 VAL A C 1
ATOM 593 O O . VAL A 1 75 ? -8.823 -0.686 17.598 1.00 83.94 75 VAL A O 1
ATOM 596 N N . ARG A 1 76 ? -10.621 -2.028 17.724 1.00 84.50 76 ARG A N 1
ATOM 597 C CA . ARG A 1 76 ? -9.890 -3.278 17.473 1.00 84.50 76 ARG A CA 1
ATOM 598 C C . ARG A 1 76 ? -9.980 -3.640 15.992 1.00 84.50 76 ARG A C 1
ATOM 600 O O . ARG A 1 76 ? -11.074 -3.780 15.449 1.00 84.50 76 ARG A O 1
ATOM 607 N N . ILE A 1 77 ? -8.828 -3.842 15.358 1.00 86.12 77 ILE A N 1
ATOM 608 C CA . ILE A 1 77 ? -8.709 -4.421 14.016 1.00 86.12 77 ILE A CA 1
ATOM 609 C C . ILE A 1 77 ? -8.213 -5.861 14.149 1.00 86.12 77 ILE A C 1
ATOM 611 O O . ILE A 1 77 ? -7.260 -6.129 14.870 1.00 86.12 77 ILE A O 1
ATOM 615 N N . SER A 1 78 ? -8.832 -6.783 13.417 1.00 82.31 78 SER A N 1
ATOM 616 C CA . SER A 1 78 ? -8.363 -8.166 13.261 1.00 82.31 78 SER A CA 1
ATOM 617 C C . SER A 1 78 ? -8.495 -8.598 11.802 1.00 82.31 78 SER A C 1
ATOM 619 O O . SER A 1 78 ? -9.410 -8.161 11.105 1.00 82.31 78 SER A O 1
ATOM 621 N N . GLY A 1 79 ? -7.582 -9.437 11.316 1.00 78.94 79 GLY A N 1
ATOM 622 C CA . GLY A 1 79 ? -7.580 -9.952 9.944 1.00 78.94 79 GLY A CA 1
ATOM 623 C C . GLY A 1 79 ? -7.305 -11.450 9.913 1.00 78.94 79 GLY A C 1
ATOM 624 O O . GLY A 1 79 ? -6.718 -11.975 10.852 1.00 78.94 79 GLY A O 1
ATOM 625 N N . GLY A 1 80 ? -7.713 -12.129 8.836 1.00 76.38 80 GLY A N 1
ATOM 626 C CA . GLY A 1 80 ? -7.339 -13.535 8.612 1.00 76.38 80 GLY A CA 1
ATOM 627 C C . GLY A 1 80 ? -5.838 -13.705 8.343 1.00 76.38 80 GLY A C 1
ATOM 628 O O . GLY A 1 80 ? -5.244 -14.708 8.722 1.00 76.38 80 GLY A O 1
ATOM 629 N N . ARG A 1 81 ? -5.210 -12.694 7.725 1.00 81.62 81 ARG A N 1
ATOM 630 C CA . ARG A 1 81 ? -3.751 -12.516 7.602 1.00 81.62 81 ARG A CA 1
ATOM 631 C C . ARG A 1 81 ? -3.386 -11.032 7.663 1.00 81.62 81 ARG A C 1
ATOM 633 O O . ARG A 1 81 ? -4.261 -10.164 7.740 1.00 81.62 81 ARG A O 1
ATOM 640 N N . GLU A 1 82 ? -2.093 -10.737 7.560 1.00 85.50 82 GLU A N 1
ATOM 641 C CA . GLU A 1 82 ? -1.512 -9.390 7.589 1.00 85.50 82 GLU A CA 1
ATOM 642 C C . GLU A 1 82 ? -2.142 -8.479 6.515 1.00 85.50 82 GLU A C 1
ATOM 644 O O . GLU A 1 82 ? -2.393 -7.296 6.752 1.00 85.50 82 GLU A O 1
ATOM 649 N N . ARG A 1 83 ? -2.497 -9.038 5.346 1.00 87.19 83 ARG A N 1
ATOM 650 C CA . ARG A 1 83 ? -3.207 -8.295 4.290 1.00 87.19 83 ARG A CA 1
ATOM 651 C C . ARG A 1 83 ? -4.609 -7.853 4.706 1.00 87.19 83 ARG A C 1
ATOM 653 O O . ARG A 1 83 ? -4.984 -6.725 4.403 1.00 87.19 83 ARG A O 1
ATOM 660 N N . GLY A 1 84 ? -5.373 -8.698 5.398 1.00 89.25 84 GLY A N 1
ATOM 661 C CA . GLY A 1 84 ? -6.687 -8.330 5.931 1.00 89.25 84 GLY A CA 1
ATOM 662 C C . GLY A 1 84 ? -6.588 -7.151 6.894 1.00 89.25 84 GLY A C 1
ATOM 663 O O . GLY A 1 84 ? -7.338 -6.185 6.764 1.00 89.25 84 GLY A O 1
ATOM 664 N N . ILE A 1 85 ? -5.590 -7.173 7.784 1.00 89.06 85 ILE A N 1
ATOM 665 C CA . ILE A 1 85 ? -5.297 -6.057 8.694 1.00 89.06 85 ILE A CA 1
ATOM 666 C C . ILE A 1 85 ? -5.032 -4.774 7.897 1.00 89.06 85 ILE A C 1
ATOM 668 O O . ILE A 1 85 ? -5.651 -3.749 8.181 1.00 89.06 85 ILE A O 1
ATOM 672 N N . TRP A 1 86 ? -4.211 -4.825 6.842 1.00 92.62 86 TRP A N 1
ATOM 673 C CA . TRP A 1 86 ? -4.006 -3.662 5.975 1.00 92.62 86 TRP A CA 1
ATOM 674 C C . TRP A 1 86 ? -5.309 -3.145 5.339 1.00 92.62 86 TRP A C 1
ATOM 676 O O . TRP A 1 86 ? -5.593 -1.948 5.436 1.00 92.62 86 TRP A O 1
ATOM 686 N N . GLN A 1 87 ? -6.137 -4.016 4.745 1.00 94.00 87 GLN A N 1
ATOM 687 C CA . GLN A 1 87 ? -7.413 -3.603 4.136 1.00 94.00 87 GLN A CA 1
ATOM 688 C C . GLN A 1 87 ? -8.370 -2.967 5.165 1.00 94.00 87 GLN A C 1
ATOM 690 O O . GLN A 1 87 ? -9.087 -2.013 4.840 1.00 94.00 87 GLN A O 1
ATOM 695 N N . ALA A 1 88 ? -8.325 -3.418 6.422 1.00 93.00 88 ALA A N 1
ATOM 696 C CA . ALA A 1 88 ? -9.060 -2.814 7.528 1.00 93.00 88 ALA A CA 1
ATOM 697 C C . ALA A 1 88 ? -8.624 -1.369 7.812 1.00 93.00 88 ALA A C 1
ATOM 699 O O . ALA A 1 88 ? -9.482 -0.506 8.005 1.00 93.00 88 ALA A O 1
ATOM 700 N N . THR A 1 89 ? -7.317 -1.069 7.770 1.00 93.31 89 THR A N 1
ATOM 701 C CA . THR A 1 89 ? -6.817 0.310 7.952 1.00 93.31 89 THR A CA 1
ATOM 702 C C . THR A 1 89 ? -7.406 1.267 6.915 1.00 93.31 89 THR A C 1
ATOM 704 O O . THR A 1 89 ? -7.780 2.392 7.249 1.00 93.31 89 THR A O 1
ATOM 707 N N . ARG A 1 90 ? -7.571 0.810 5.662 1.00 95.38 90 ARG A N 1
ATOM 708 C CA . ARG A 1 90 ? -8.159 1.617 4.582 1.00 95.38 90 ARG A CA 1
ATOM 709 C C . ARG A 1 90 ? -9.629 1.934 4.881 1.00 95.38 90 ARG A C 1
ATOM 711 O O . ARG A 1 90 ? -10.058 3.071 4.699 1.00 95.38 90 ARG A O 1
ATOM 718 N N . THR A 1 91 ? -10.383 0.969 5.417 1.00 95.38 91 THR A N 1
ATOM 719 C CA . THR A 1 91 ? -11.767 1.180 5.885 1.00 95.38 91 THR A CA 1
ATOM 720 C C . THR A 1 91 ? -11.845 2.094 7.105 1.00 95.38 91 THR A C 1
ATOM 722 O O . THR A 1 91 ? -12.712 2.966 7.141 1.00 95.38 91 THR A O 1
ATOM 725 N N . LEU A 1 92 ? -10.941 1.965 8.081 1.00 91.88 92 LEU A N 1
ATOM 726 C CA . LEU A 1 92 ? -10.881 2.879 9.227 1.00 91.88 92 LEU A CA 1
ATOM 727 C C . LEU A 1 92 ? -10.633 4.322 8.761 1.00 91.88 92 LEU A C 1
ATOM 729 O O . LEU A 1 92 ? -11.406 5.217 9.106 1.00 91.88 92 LEU A O 1
ATOM 733 N N . ARG A 1 93 ? -9.637 4.534 7.889 1.00 92.00 93 ARG A N 1
ATOM 734 C CA . ARG A 1 93 ? -9.339 5.839 7.278 1.00 92.00 93 ARG A CA 1
ATOM 735 C C . ARG A 1 93 ? -10.543 6.398 6.512 1.00 92.00 93 ARG A C 1
ATOM 737 O O . ARG A 1 93 ? -10.879 7.566 6.677 1.00 92.00 93 ARG A O 1
ATOM 744 N N . GLN A 1 94 ? -11.247 5.568 5.737 1.00 93.50 94 GLN A N 1
ATOM 745 C CA . GLN A 1 94 ? -12.489 5.954 5.048 1.00 93.50 94 GLN A CA 1
ATOM 746 C C . GLN A 1 94 ? -13.593 6.396 6.023 1.00 93.50 94 GLN A C 1
ATOM 748 O O . GLN A 1 94 ? -14.233 7.422 5.786 1.00 93.50 94 GLN A O 1
ATOM 753 N N . ARG A 1 95 ? -13.799 5.679 7.137 1.00 91.94 95 ARG A N 1
ATOM 754 C CA . ARG A 1 95 ? -14.787 6.064 8.163 1.00 91.94 95 ARG A CA 1
ATOM 755 C C . ARG A 1 95 ? -14.405 7.372 8.862 1.00 91.94 95 ARG A C 1
ATOM 757 O O . ARG A 1 95 ? -15.288 8.201 9.058 1.00 91.94 95 ARG A O 1
ATOM 764 N N . LEU A 1 96 ? -13.123 7.594 9.157 1.00 88.81 96 LEU A N 1
ATOM 765 C CA . LEU A 1 96 ? -12.623 8.844 9.748 1.00 88.81 96 LEU A CA 1
ATOM 766 C C . LEU A 1 96 ? -12.790 10.049 8.805 1.00 88.81 96 LEU A C 1
ATOM 768 O O . LEU A 1 96 ? -13.268 11.094 9.238 1.00 88.81 96 LEU A O 1
ATOM 772 N N . ILE A 1 97 ? -12.498 9.900 7.503 1.00 89.12 97 ILE A N 1
ATOM 773 C CA . ILE A 1 97 ? -12.748 10.952 6.494 1.00 89.12 97 ILE A CA 1
ATOM 774 C C . ILE A 1 97 ? -14.242 11.317 6.447 1.00 89.12 97 ILE A C 1
ATOM 776 O O . ILE A 1 97 ? -14.598 12.496 6.412 1.00 89.12 97 ILE A O 1
ATOM 780 N N . LEU A 1 98 ? -15.130 10.315 6.466 1.00 89.81 98 LEU A N 1
ATOM 781 C CA . LEU A 1 98 ? -16.577 10.546 6.476 1.00 89.81 98 LEU A CA 1
ATOM 782 C C . LEU A 1 98 ? -17.053 11.204 7.779 1.00 89.81 98 LEU A C 1
ATOM 784 O O . LEU A 1 98 ? -17.870 12.119 7.717 1.00 89.81 98 LEU A O 1
ATOM 788 N N . ALA A 1 99 ? -16.530 10.788 8.935 1.00 87.00 99 ALA A N 1
ATOM 789 C CA . ALA A 1 99 ? -16.853 11.382 10.232 1.00 87.00 99 ALA A CA 1
ATOM 790 C C . ALA A 1 99 ? -16.427 12.860 10.307 1.00 87.00 99 ALA A C 1
ATOM 792 O O . ALA A 1 99 ? -17.261 13.708 10.620 1.00 87.00 99 ALA A O 1
ATOM 793 N N . ARG A 1 100 ? -15.192 13.194 9.898 1.00 84.44 100 ARG A N 1
ATOM 794 C CA . ARG A 1 100 ? -14.688 14.581 9.804 1.00 84.44 100 ARG A CA 1
ATOM 795 C C . ARG A 1 100 ? -15.580 15.459 8.919 1.00 84.44 100 ARG A C 1
ATOM 797 O O . ARG A 1 100 ? -15.940 16.569 9.302 1.00 84.44 100 ARG A O 1
ATOM 804 N N . LYS A 1 101 ? -16.018 14.930 7.768 1.00 84.81 101 LYS A N 1
ATOM 805 C CA . LYS A 1 101 ? -16.958 15.619 6.868 1.00 84.81 101 LYS A CA 1
ATOM 806 C C . LYS A 1 101 ? -18.339 15.835 7.503 1.00 84.81 101 LYS A C 1
ATOM 808 O O . LYS A 1 101 ? -18.934 16.889 7.296 1.00 84.81 101 LYS A O 1
ATOM 813 N N . VAL A 1 102 ? -18.863 14.861 8.251 1.00 85.00 102 VAL A N 1
ATOM 814 C CA . VAL A 1 102 ? -20.152 14.985 8.961 1.00 85.00 102 VAL A CA 1
ATOM 815 C C . VAL A 1 102 ? -20.068 15.991 10.114 1.00 85.00 102 VAL A C 1
ATOM 817 O O . VAL A 1 102 ? -21.031 16.719 10.336 1.00 85.00 102 VAL A O 1
ATOM 820 N N . ALA A 1 103 ? -18.916 16.099 10.781 1.00 81.00 103 ALA A N 1
ATOM 821 C CA . ALA A 1 103 ? -18.646 17.115 11.801 1.00 81.00 103 ALA A CA 1
ATOM 822 C C . ALA A 1 103 ? -18.527 18.552 11.240 1.00 81.00 103 ALA A C 1
ATOM 824 O O . ALA A 1 103 ? -18.385 19.500 12.007 1.00 81.00 103 ALA A O 1
ATOM 825 N N . GLY A 1 104 ? -18.588 18.736 9.914 1.00 75.50 104 GLY A N 1
ATOM 826 C CA . GLY A 1 104 ? -18.528 20.051 9.267 1.00 75.50 104 GLY A CA 1
ATOM 827 C C . GLY A 1 104 ? -17.130 20.674 9.210 1.00 75.50 104 GLY A C 1
ATOM 828 O O . GLY A 1 104 ? -17.004 21.837 8.830 1.00 75.50 104 GLY A O 1
ATOM 829 N N . VAL A 1 105 ? -16.083 19.919 9.558 1.00 69.56 105 VAL A N 1
ATOM 830 C CA . VAL A 1 105 ? -14.705 20.418 9.570 1.00 69.56 105 VAL A CA 1
ATOM 831 C C . VAL A 1 105 ? -14.167 20.525 8.143 1.00 69.56 105 VAL A C 1
ATOM 833 O O . VAL A 1 105 ? -14.184 19.558 7.377 1.00 69.56 105 VAL A O 1
ATOM 836 N N . SER A 1 106 ? -13.681 21.714 7.786 1.00 66.19 106 SER A N 1
ATOM 837 C CA . SER A 1 106 ? -13.045 21.978 6.494 1.00 66.19 106 SER A CA 1
ATOM 838 C C . SER A 1 106 ? -11.539 21.722 6.554 1.00 66.19 106 SER A C 1
ATOM 840 O O . SER A 1 106 ? -10.902 21.874 7.594 1.00 66.19 106 SER A O 1
ATOM 842 N N . GLN A 1 107 ? -10.944 21.343 5.422 1.00 62.00 107 GLN A N 1
ATOM 843 C CA . GLN A 1 107 ? -9.504 21.104 5.326 1.00 62.00 107 GLN A CA 1
ATOM 844 C C . GLN A 1 107 ? -8.731 22.407 5.608 1.00 62.00 107 GLN A C 1
ATOM 846 O O . GLN A 1 107 ? -8.751 23.322 4.787 1.00 62.00 107 GLN A O 1
ATOM 851 N N . GLY A 1 108 ? -8.061 22.478 6.764 1.00 60.03 108 GLY A N 1
ATOM 852 C CA . GLY A 1 108 ? -7.329 23.662 7.234 1.00 60.03 108 GLY A CA 1
ATOM 853 C C . GLY A 1 108 ? -7.855 24.291 8.534 1.00 60.03 108 GLY A C 1
ATOM 854 O O . GLY A 1 108 ? -7.180 25.159 9.083 1.00 60.03 108 GLY A O 1
ATOM 855 N N . ASP A 1 109 ? -9.013 23.865 9.053 1.00 64.50 109 ASP A N 1
ATOM 856 C CA . ASP A 1 109 ? -9.536 24.306 10.358 1.00 64.50 109 ASP A CA 1
ATOM 857 C C . ASP A 1 109 ? -8.892 23.506 11.511 1.00 64.50 109 ASP A C 1
ATOM 859 O O . ASP A 1 109 ? -9.510 22.633 12.114 1.00 64.50 109 ASP A O 1
ATOM 863 N N . TRP A 1 110 ? -7.629 23.812 11.824 1.00 59.75 110 TRP A N 1
ATOM 864 C CA . TRP A 1 110 ? -6.796 23.109 12.820 1.00 59.75 110 TRP A CA 1
ATOM 865 C C . TRP A 1 110 ? -7.169 23.385 14.292 1.00 59.75 110 TRP A C 1
ATOM 867 O O . TRP A 1 110 ? -6.310 23.687 15.121 1.00 59.75 110 TRP A O 1
ATOM 877 N N . ARG A 1 111 ? -8.460 23.344 14.627 1.00 56.41 111 ARG A N 1
ATOM 878 C CA . ARG A 1 111 ? -8.927 23.337 16.024 1.00 56.41 111 ARG A CA 1
ATOM 879 C C . ARG A 1 111 ? -8.766 21.932 16.613 1.00 56.41 111 ARG A C 1
ATOM 881 O O . ARG A 1 111 ? -8.432 20.998 15.892 1.00 56.41 111 ARG A O 1
ATOM 888 N N . ASP A 1 112 ? -9.047 21.772 17.903 1.00 58.25 112 ASP A N 1
ATOM 889 C CA . ASP A 1 112 ? -9.125 20.454 18.543 1.00 58.25 112 ASP A CA 1
ATOM 890 C C . ASP A 1 112 ? -10.275 19.625 17.922 1.00 58.25 112 ASP A C 1
ATOM 892 O O . ASP A 1 112 ? -11.433 19.706 18.339 1.00 58.25 112 ASP A O 1
ATOM 896 N N . GLU A 1 113 ? -9.971 18.876 16.857 1.00 67.19 113 GLU A N 1
ATOM 897 C CA . GLU A 1 113 ? -10.946 18.108 16.075 1.00 67.19 113 GLU A CA 1
ATOM 898 C C . GLU A 1 113 ? -11.424 16.862 16.836 1.00 67.19 113 GLU A C 1
ATOM 900 O O . GLU A 1 113 ? -10.770 15.817 16.839 1.00 67.19 113 GLU A O 1
ATOM 905 N N . ILE A 1 114 ? -12.618 16.931 17.431 1.00 72.88 114 ILE A N 1
ATOM 906 C CA . ILE A 1 114 ? -13.286 15.746 17.983 1.00 72.88 114 ILE A CA 1
ATOM 907 C C . ILE A 1 114 ? -13.966 14.980 16.839 1.00 72.88 114 ILE A C 1
ATOM 909 O O . ILE A 1 114 ? -15.066 15.318 16.401 1.00 72.88 114 ILE A O 1
ATOM 913 N N . ILE A 1 115 ? -13.298 13.935 16.343 1.00 77.94 115 ILE A N 1
ATOM 914 C CA . ILE A 1 115 ? -13.836 13.020 15.326 1.00 77.94 115 ILE A CA 1
ATOM 915 C C . ILE A 1 115 ? -14.450 11.798 16.019 1.00 77.94 115 ILE A C 1
ATOM 917 O O . ILE A 1 115 ? -13.747 10.868 16.411 1.00 77.94 115 ILE A O 1
ATOM 921 N N . GLU A 1 116 ? -15.777 11.773 16.136 1.00 81.25 116 GLU A N 1
ATOM 922 C CA . GLU A 1 116 ? -16.501 10.642 16.727 1.00 81.25 116 GLU A CA 1
ATOM 923 C C . GLU A 1 116 ? -16.730 9.504 15.718 1.00 81.25 116 GLU A C 1
ATOM 925 O O . GLU A 1 116 ? -17.297 9.692 14.636 1.00 81.25 116 GLU A O 1
ATOM 930 N N . LEU A 1 117 ? -16.350 8.280 16.097 1.00 84.31 117 LEU A N 1
ATOM 931 C CA . LEU A 1 117 ? -16.726 7.059 15.386 1.00 84.31 117 LEU A CA 1
ATOM 932 C C . LEU A 1 117 ? -17.894 6.379 16.103 1.00 84.31 117 LEU A C 1
ATOM 934 O O . LEU A 1 117 ? -17.811 6.053 17.282 1.00 84.31 117 LEU A O 1
ATOM 938 N N . LYS A 1 118 ? -18.978 6.097 15.372 1.00 87.06 118 LYS A N 1
ATOM 939 C CA . LYS A 1 118 ? -20.102 5.326 15.922 1.00 87.06 118 LYS A CA 1
ATOM 940 C C . LYS A 1 118 ? -19.666 3.895 16.242 1.00 87.06 118 LYS A C 1
ATOM 942 O O . LYS A 1 118 ? -19.202 3.184 15.340 1.00 87.06 118 LYS A O 1
ATOM 947 N N . ALA A 1 119 ? -19.895 3.489 17.491 1.00 90.00 119 ALA A N 1
ATOM 948 C CA . ALA A 1 119 ? -19.687 2.129 17.970 1.00 90.00 119 ALA A CA 1
ATOM 949 C C . ALA A 1 119 ? -20.417 1.095 17.096 1.00 90.00 119 ALA A C 1
ATOM 951 O O . ALA A 1 119 ? -21.469 1.370 16.508 1.00 90.00 119 ALA A O 1
ATOM 952 N N . GLY A 1 120 ? -19.842 -0.101 16.996 1.00 91.56 120 GLY A N 1
ATOM 953 C CA . GLY A 1 120 ? -20.370 -1.187 16.176 1.00 91.56 120 GLY A CA 1
ATOM 954 C C . GLY A 1 120 ? -19.287 -1.975 15.447 1.00 91.56 120 GLY A C 1
ATOM 955 O O . GLY A 1 120 ? -18.091 -1.732 15.603 1.00 91.56 120 GLY A O 1
ATOM 956 N N . ARG A 1 121 ? -19.730 -2.929 14.628 1.00 91.94 121 ARG A N 1
ATOM 957 C CA . ARG A 1 121 ? -18.882 -3.954 14.015 1.00 91.94 121 ARG A CA 1
ATOM 958 C C . ARG A 1 121 ? -18.933 -3.906 12.490 1.00 91.94 121 ARG A C 1
ATOM 960 O O . ARG A 1 121 ? -20.009 -3.763 11.916 1.00 91.94 121 ARG A O 1
ATOM 967 N N . VAL A 1 122 ? -17.783 -4.069 11.840 1.00 92.00 122 VAL A N 1
ATOM 968 C CA . VAL A 1 122 ? -17.649 -4.195 10.380 1.00 92.00 122 VAL A CA 1
ATOM 969 C C . VAL A 1 122 ? -16.881 -5.470 10.068 1.00 92.00 122 VAL A C 1
ATOM 971 O O . VAL A 1 122 ? -15.719 -5.572 10.439 1.00 92.00 122 VAL A O 1
ATOM 974 N N . VAL A 1 123 ? -17.502 -6.407 9.353 1.00 91.25 123 VAL A N 1
ATOM 975 C CA . VAL A 1 123 ? -16.848 -7.603 8.796 1.00 91.25 123 VAL A CA 1
ATOM 976 C C . VAL A 1 123 ? -16.856 -7.463 7.279 1.00 91.25 123 VAL A C 1
ATOM 978 O O . VAL A 1 123 ? -17.915 -7.220 6.705 1.00 91.25 123 VAL A O 1
ATOM 981 N N . ASP A 1 124 ? -15.701 -7.612 6.636 1.00 92.62 124 ASP A N 1
ATOM 982 C CA . ASP A 1 124 ? -15.555 -7.431 5.187 1.00 92.62 124 ASP A CA 1
ATOM 983 C C . ASP A 1 124 ? -14.472 -8.364 4.615 1.00 92.62 124 ASP A C 1
ATOM 985 O O . ASP A 1 124 ? -13.553 -8.789 5.319 1.00 92.62 124 ASP A O 1
ATOM 989 N N . SER A 1 125 ? -14.615 -8.728 3.341 1.00 90.31 125 SER A N 1
ATOM 990 C CA . SER A 1 125 ? -13.735 -9.636 2.601 1.00 90.31 125 SER A CA 1
ATOM 991 C C . SER A 1 125 ? -13.925 -9.422 1.097 1.00 90.31 125 SER A C 1
ATOM 993 O O . SER A 1 125 ? -15.066 -9.313 0.643 1.00 90.31 125 SER A O 1
ATOM 995 N N . PRO A 1 126 ? -12.858 -9.422 0.282 1.00 89.00 126 PRO A N 1
ATOM 996 C CA . PRO A 1 126 ? -13.005 -9.248 -1.156 1.00 89.00 126 PRO A CA 1
ATOM 997 C C . PRO A 1 126 ? -13.628 -10.484 -1.821 1.00 89.00 126 PRO A C 1
ATOM 999 O O . PRO A 1 126 ? -13.216 -11.613 -1.569 1.00 89.00 126 PRO A O 1
ATOM 1002 N N . VAL A 1 127 ? -14.565 -10.257 -2.747 1.00 87.62 127 VAL A N 1
ATOM 1003 C CA . VAL A 1 127 ? -15.193 -11.312 -3.573 1.00 87.62 127 VAL A CA 1
ATOM 1004 C C . VAL A 1 127 ? -14.187 -11.974 -4.529 1.00 87.62 127 VAL A C 1
ATOM 1006 O O . VAL A 1 127 ? -14.329 -13.145 -4.878 1.00 87.62 127 VAL A O 1
ATOM 1009 N N . HIS A 1 128 ? -13.149 -11.240 -4.944 1.00 85.19 128 HIS A N 1
ATOM 1010 C CA . HIS A 1 128 ? -12.101 -11.728 -5.842 1.00 85.19 128 HIS A CA 1
ATOM 1011 C C . HIS A 1 128 ? -10.709 -11.557 -5.210 1.00 85.19 128 HIS A C 1
ATOM 1013 O O . HIS A 1 128 ? -10.403 -10.459 -4.728 1.00 85.19 128 HIS A O 1
ATOM 1019 N N . PRO A 1 129 ? -9.850 -12.599 -5.230 1.00 80.25 129 PRO A N 1
ATOM 1020 C CA . PRO A 1 129 ? -8.525 -12.546 -4.606 1.00 80.25 129 PRO A CA 1
ATOM 1021 C C . PRO A 1 129 ? -7.581 -11.579 -5.335 1.00 80.25 129 PRO A C 1
ATOM 1023 O O . PRO A 1 129 ? -6.890 -10.790 -4.696 1.00 80.25 129 PRO A O 1
ATOM 1026 N N . THR A 1 130 ? -7.612 -11.581 -6.669 1.00 82.62 130 THR A N 1
ATOM 1027 C CA . THR A 1 130 ? -6.855 -10.649 -7.510 1.00 82.62 130 THR A CA 1
ATOM 1028 C C . THR A 1 130 ? -7.692 -9.413 -7.807 1.00 82.62 130 THR A C 1
ATOM 1030 O O . THR A 1 130 ? -8.760 -9.499 -8.415 1.00 82.62 130 THR A O 1
ATOM 1033 N N . ARG A 1 131 ? -7.185 -8.246 -7.400 1.00 92.06 131 ARG A N 1
ATOM 1034 C CA . ARG A 1 131 ? -7.746 -6.927 -7.719 1.00 92.06 131 ARG A CA 1
ATOM 1035 C C . ARG A 1 131 ? -6.612 -6.048 -8.224 1.00 92.06 131 ARG A C 1
ATOM 1037 O O . ARG A 1 131 ? -5.951 -5.350 -7.454 1.00 92.06 131 ARG A O 1
ATOM 1044 N N . ALA A 1 132 ? -6.361 -6.168 -9.523 1.00 93.00 132 ALA A N 1
ATOM 1045 C CA . ALA A 1 132 ? -5.192 -5.613 -10.182 1.00 93.00 132 ALA A CA 1
ATOM 1046 C C . ALA A 1 132 ? -5.523 -4.400 -11.056 1.00 93.00 132 ALA A C 1
ATOM 1048 O O . ALA A 1 132 ? -6.585 -4.338 -11.676 1.00 93.00 132 ALA A O 1
ATOM 1049 N N . PHE A 1 133 ? -4.566 -3.484 -11.182 1.00 94.62 133 PHE A N 1
ATOM 1050 C CA . PHE A 1 133 ? -4.529 -2.483 -12.251 1.00 94.62 133 PHE A CA 1
ATOM 1051 C C . PHE A 1 133 ? -3.250 -2.651 -13.079 1.00 94.62 133 PHE A C 1
ATOM 1053 O O . PHE A 1 133 ? -2.266 -3.217 -12.599 1.00 94.62 133 PHE A O 1
ATOM 1060 N N . LEU A 1 134 ? -3.255 -2.159 -14.319 1.00 95.31 134 LEU A N 1
ATOM 1061 C CA . LEU A 1 134 ? -2.095 -2.178 -15.211 1.00 95.31 134 LEU A CA 1
ATOM 1062 C C . LEU A 1 134 ? -1.685 -0.752 -15.578 1.00 95.31 134 LEU A C 1
ATOM 1064 O O . LEU A 1 134 ? -2.527 0.042 -15.995 1.00 95.31 134 LEU A O 1
ATOM 1068 N N . LEU A 1 135 ? -0.388 -0.448 -15.469 1.00 95.44 135 LEU A N 1
ATOM 1069 C CA . LEU A 1 135 ? 0.201 0.772 -16.028 1.00 95.44 135 LEU A CA 1
ATOM 1070 C C . LEU A 1 135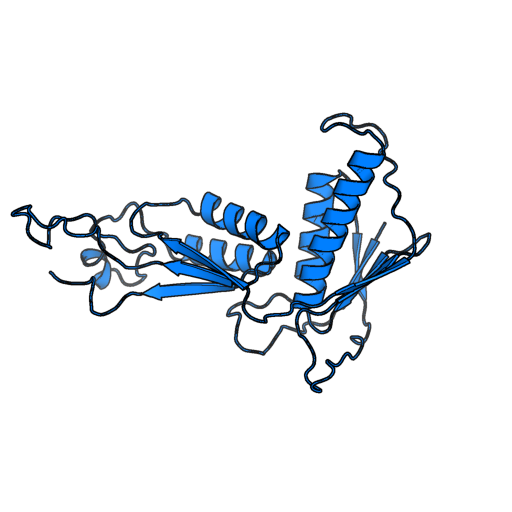 ? 1.104 0.408 -17.204 1.00 95.44 135 LEU A C 1
ATOM 1072 O O . LEU A 1 135 ? 2.086 -0.319 -17.035 1.00 95.44 135 LEU A O 1
ATOM 1076 N N . ASP A 1 136 ? 0.814 0.976 -18.375 1.00 92.44 136 ASP A N 1
ATOM 1077 C CA . ASP A 1 136 ? 1.764 1.022 -19.485 1.00 92.44 136 ASP A CA 1
ATOM 1078 C C . ASP A 1 136 ? 2.876 2.025 -19.165 1.00 92.44 136 ASP A C 1
ATOM 1080 O O . ASP A 1 136 ? 2.780 3.215 -19.465 1.00 92.44 136 ASP A O 1
ATOM 1084 N N . ALA A 1 137 ? 3.941 1.526 -18.542 1.00 88.94 137 ALA A N 1
ATOM 1085 C CA . ALA A 1 137 ? 5.108 2.315 -18.194 1.00 88.94 137 ALA A CA 1
ATOM 1086 C C . ALA A 1 137 ? 6.210 2.279 -19.263 1.00 88.94 137 ALA A C 1
ATOM 1088 O O . ALA A 1 137 ? 7.309 2.771 -18.990 1.00 88.94 137 ALA A O 1
ATOM 1089 N N . ARG A 1 138 ? 5.963 1.729 -20.466 1.00 80.50 138 ARG A N 1
ATOM 1090 C CA . ARG A 1 138 ? 6.921 1.843 -21.577 1.00 80.50 138 ARG A CA 1
ATOM 1091 C C . ARG A 1 138 ? 6.538 2.917 -22.577 1.00 80.50 138 ARG A C 1
ATOM 1093 O O . ARG A 1 138 ? 7.446 3.622 -22.987 1.00 80.50 138 ARG A O 1
ATOM 1100 N N . ARG A 1 139 ? 5.267 3.131 -22.943 1.00 83.56 139 ARG A N 1
ATOM 1101 C CA . ARG A 1 139 ? 4.926 4.192 -23.925 1.00 83.56 139 ARG A CA 1
ATOM 1102 C C . ARG A 1 139 ? 5.112 5.618 -23.395 1.00 83.56 139 ARG A C 1
ATOM 1104 O O . ARG A 1 139 ? 5.163 6.555 -24.190 1.00 83.56 139 ARG A O 1
ATOM 1111 N N . LYS A 1 140 ? 5.249 5.780 -22.075 1.00 87.69 140 LYS A N 1
ATOM 1112 C CA . LYS A 1 140 ? 5.713 7.001 -21.400 1.00 87.69 140 LYS A CA 1
ATOM 1113 C C . LYS A 1 140 ? 6.624 6.649 -20.226 1.00 87.69 140 LYS A C 1
ATOM 1115 O O . LYS A 1 140 ? 6.561 5.548 -19.681 1.00 87.69 140 LYS A O 1
ATOM 1120 N N . TRP A 1 141 ? 7.466 7.592 -19.817 1.00 89.00 141 TRP A N 1
ATOM 1121 C CA . TRP A 1 141 ? 8.171 7.518 -18.541 1.00 89.00 141 TRP A CA 1
ATOM 1122 C C . TRP A 1 141 ? 7.339 8.102 -17.396 1.00 89.00 141 TRP A C 1
ATOM 1124 O O . TRP A 1 141 ? 6.568 9.039 -17.590 1.00 89.00 141 TRP A O 1
ATOM 1134 N N . TYR A 1 142 ? 7.524 7.521 -16.213 1.00 93.44 142 TYR A N 1
ATOM 1135 C CA . TYR A 1 142 ? 6.901 7.898 -14.953 1.00 93.44 142 TYR A CA 1
ATOM 1136 C C . TYR A 1 142 ? 8.000 7.925 -13.894 1.00 93.44 142 TYR A C 1
ATOM 1138 O O . TYR A 1 142 ? 8.850 7.040 -13.889 1.00 93.44 142 TYR A O 1
ATOM 1146 N N . SER A 1 143 ? 8.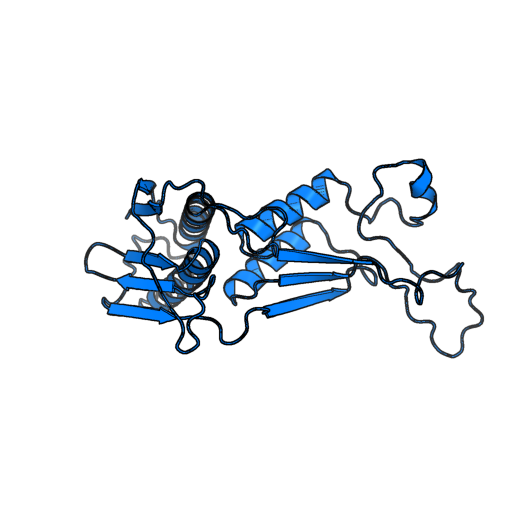000 8.924 -13.014 1.00 95.06 143 SER A N 1
ATOM 1147 C CA . SER A 1 143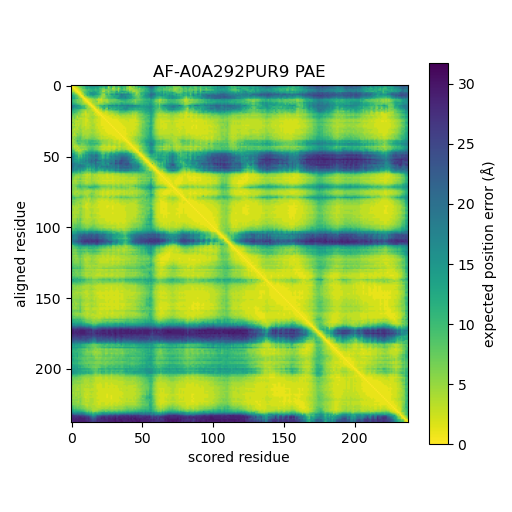 ? 9.009 9.025 -11.958 1.00 95.06 143 SER A CA 1
ATOM 1148 C C . SER A 1 143 ? 8.776 7.990 -10.853 1.00 95.06 143 SER A C 1
ATOM 1150 O O . SER A 1 143 ? 7.648 7.549 -10.622 1.00 95.06 143 SER A O 1
ATOM 1152 N N . ALA A 1 144 ? 9.832 7.653 -10.105 1.00 95.56 144 ALA A N 1
ATOM 1153 C CA . ALA A 1 144 ? 9.714 6.767 -8.948 1.00 95.56 144 ALA A CA 1
ATOM 1154 C C . ALA A 1 144 ? 8.732 7.316 -7.891 1.00 95.56 144 ALA A C 1
ATOM 1156 O O . ALA A 1 144 ? 8.038 6.536 -7.247 1.00 95.56 144 ALA A O 1
ATOM 1157 N N . GLY A 1 145 ? 8.638 8.647 -7.750 1.00 97.12 145 GLY A N 1
ATOM 1158 C CA . GLY A 1 145 ? 7.634 9.316 -6.913 1.00 97.12 145 GLY A CA 1
ATOM 1159 C C . GLY A 1 145 ? 6.205 9.064 -7.398 1.00 97.12 145 GLY A C 1
ATOM 1160 O O . GLY A 1 145 ? 5.389 8.564 -6.639 1.00 97.12 145 GLY A O 1
ATOM 1161 N N . PHE A 1 146 ? 5.926 9.265 -8.690 1.00 96.75 146 PHE A N 1
ATOM 1162 C CA . PHE A 1 146 ? 4.593 8.994 -9.242 1.00 96.75 146 PHE A CA 1
ATOM 1163 C C . PHE A 1 146 ? 4.162 7.528 -9.065 1.00 96.75 146 PHE A C 1
ATOM 1165 O O . PHE A 1 146 ? 3.011 7.257 -8.738 1.00 96.75 146 PHE A O 1
ATOM 1172 N N . LEU A 1 147 ? 5.072 6.568 -9.271 1.00 96.94 147 LEU A N 1
ATOM 1173 C CA . LEU A 1 147 ? 4.767 5.140 -9.094 1.00 96.94 147 LEU A CA 1
ATOM 1174 C C . LEU A 1 147 ? 4.438 4.801 -7.629 1.00 96.94 147 LEU A C 1
ATOM 1176 O O . LEU A 1 147 ? 3.552 3.990 -7.364 1.00 96.94 147 LEU A O 1
ATOM 1180 N N . LYS A 1 148 ? 5.121 5.462 -6.689 1.00 97.06 148 LYS A N 1
ATOM 1181 C CA . LYS A 1 148 ? 4.876 5.381 -5.244 1.00 97.06 148 LYS A CA 1
ATOM 1182 C C . LYS A 1 148 ? 3.521 5.976 -4.852 1.00 97.06 148 LYS A C 1
ATOM 1184 O O . LYS A 1 148 ? 2.734 5.301 -4.186 1.00 97.06 148 LYS A O 1
ATOM 1189 N N . ASP A 1 149 ? 3.218 7.182 -5.327 1.00 96.62 149 ASP A N 1
ATOM 1190 C CA . ASP A 1 149 ? 1.936 7.858 -5.095 1.00 96.62 149 ASP A CA 1
ATOM 1191 C C . ASP A 1 149 ? 0.767 7.045 -5.666 1.00 96.62 149 ASP A C 1
ATOM 1193 O O . ASP A 1 149 ? -0.274 6.899 -5.024 1.00 96.62 149 ASP A O 1
ATOM 1197 N N . LEU A 1 150 ? 0.957 6.442 -6.846 1.00 96.94 150 LEU A N 1
ATOM 1198 C CA . LEU A 1 150 ? -0.031 5.572 -7.477 1.00 96.94 150 LEU A CA 1
ATOM 1199 C C . LEU A 1 150 ? -0.340 4.340 -6.615 1.00 96.94 150 LEU A C 1
ATOM 1201 O O . LEU A 1 150 ? -1.513 4.003 -6.462 1.00 96.94 150 LEU A O 1
ATOM 1205 N N . CYS A 1 151 ? 0.669 3.709 -6.001 1.00 96.50 151 CYS A N 1
ATOM 1206 C CA . CYS A 1 151 ? 0.463 2.606 -5.056 1.00 96.50 151 CYS A CA 1
ATOM 1207 C C . CYS A 1 151 ? -0.339 3.027 -3.810 1.00 96.50 151 CYS A C 1
ATOM 1209 O O . CYS A 1 151 ? -1.239 2.294 -3.404 1.00 96.50 151 CYS A O 1
ATOM 1211 N N . ASN A 1 152 ? -0.085 4.208 -3.235 1.00 94.12 152 ASN A N 1
ATOM 1212 C CA . ASN A 1 152 ? -0.897 4.740 -2.129 1.00 94.12 152 ASN A CA 1
ATOM 1213 C C . ASN A 1 152 ? -2.354 4.992 -2.581 1.00 94.12 152 ASN A C 1
ATOM 1215 O O . ASN A 1 152 ? -3.310 4.508 -1.970 1.00 94.12 152 ASN A O 1
ATOM 1219 N N . TYR A 1 153 ? -2.528 5.661 -3.726 1.00 95.19 153 TYR A N 1
ATOM 1220 C CA . TYR A 1 153 ? -3.840 5.991 -4.287 1.00 95.19 153 TYR A CA 1
ATOM 1221 C C . TYR A 1 153 ? -4.706 4.753 -4.569 1.00 95.19 153 TYR A C 1
ATOM 1223 O O . TYR A 1 153 ? -5.877 4.713 -4.187 1.00 95.19 153 TYR A O 1
ATOM 1231 N N . VAL A 1 154 ? -4.150 3.715 -5.204 1.00 96.19 154 VAL A N 1
ATOM 1232 C CA . VAL A 1 154 ? -4.911 2.488 -5.499 1.00 96.19 154 VAL A CA 1
ATOM 1233 C C . VAL A 1 154 ? -5.181 1.635 -4.254 1.00 96.19 154 VAL A C 1
ATOM 1235 O O . VAL A 1 154 ? -6.210 0.958 -4.187 1.00 96.19 154 VAL A O 1
ATOM 1238 N N . SER A 1 155 ? -4.299 1.709 -3.253 1.00 95.50 155 SER A N 1
ATOM 1239 C CA . SER A 1 155 ? -4.436 1.010 -1.974 1.00 95.50 155 SER A CA 1
ATOM 1240 C C . SER A 1 155 ? -5.629 1.516 -1.168 1.00 95.50 155 SER A C 1
ATOM 1242 O O . SER A 1 155 ? -6.370 0.721 -0.589 1.00 95.50 155 SER A O 1
ATOM 1244 N N . PHE A 1 156 ? -5.909 2.823 -1.209 1.00 95.38 156 PHE A N 1
ATOM 1245 C CA . PHE A 1 156 ? -7.132 3.389 -0.630 1.00 95.38 156 PHE A CA 1
ATOM 1246 C C . PHE A 1 156 ? -8.408 2.698 -1.152 1.00 95.38 156 PHE A C 1
ATOM 1248 O O . PHE A 1 156 ? -9.337 2.436 -0.387 1.00 95.38 156 PHE A O 1
ATOM 1255 N N . SER A 1 157 ? -8.427 2.328 -2.434 1.00 95.25 157 SER A N 1
ATOM 1256 C CA . SER A 1 157 ? -9.529 1.602 -3.086 1.00 95.25 157 SER A CA 1
ATOM 1257 C C . SER A 1 157 ? -9.445 0.074 -2.939 1.00 95.25 157 SER A C 1
ATOM 1259 O O . SER A 1 157 ? -10.162 -0.647 -3.631 1.00 95.25 157 SER A O 1
ATOM 1261 N N . LYS A 1 158 ? -8.589 -0.435 -2.041 1.00 95.69 158 LYS A N 1
ATOM 1262 C CA . LYS A 1 158 ? -8.384 -1.865 -1.747 1.00 95.69 158 LYS A CA 1
ATOM 1263 C C . LYS A 1 158 ? -7.955 -2.723 -2.946 1.00 95.69 158 LYS A C 1
ATOM 1265 O O . LYS A 1 158 ? -8.155 -3.943 -2.930 1.00 95.69 158 LYS A O 1
ATOM 1270 N N . LEU A 1 159 ? -7.355 -2.126 -3.980 1.00 95.06 159 LEU A N 1
ATOM 1271 C CA . LEU A 1 159 ? -6.602 -2.899 -4.973 1.00 95.06 159 LEU A CA 1
ATOM 1272 C C . LEU A 1 159 ? -5.377 -3.529 -4.285 1.00 95.06 159 LEU A C 1
ATOM 1274 O O . LEU A 1 159 ? -4.893 -3.007 -3.284 1.00 95.06 159 LEU A O 1
ATOM 1278 N N . SER A 1 160 ? -4.923 -4.683 -4.774 1.00 91.44 160 SER A N 1
ATOM 1279 C CA . SER A 1 160 ? -3.888 -5.510 -4.123 1.00 91.44 160 SER A CA 1
ATOM 1280 C C . SER A 1 160 ? -2.699 -5.838 -5.033 1.00 91.44 160 SER A C 1
ATOM 1282 O O . SER A 1 160 ? -1.653 -6.289 -4.554 1.00 91.44 160 SER A O 1
ATOM 1284 N N . GLU A 1 161 ? -2.834 -5.584 -6.337 1.00 93.44 161 GLU A N 1
ATOM 1285 C CA . GLU A 1 161 ? -1.850 -5.912 -7.368 1.00 93.44 161 GLU A CA 1
ATOM 1286 C C . GLU A 1 161 ? -1.628 -4.744 -8.343 1.00 93.44 161 GLU A C 1
ATOM 1288 O O . GLU A 1 161 ? -2.569 -4.119 -8.836 1.00 93.44 161 GLU A O 1
ATOM 1293 N N . PHE A 1 162 ? -0.365 -4.501 -8.677 1.00 95.19 162 PHE A N 1
ATOM 1294 C CA . PHE A 1 162 ? 0.092 -3.554 -9.682 1.00 95.19 162 PHE A CA 1
ATOM 1295 C C . PHE A 1 162 ? 0.821 -4.311 -10.798 1.00 95.19 162 PHE A C 1
ATOM 1297 O O . PHE A 1 162 ? 1.971 -4.722 -10.648 1.00 95.19 162 PHE A O 1
ATOM 1304 N N . ARG A 1 163 ? 0.165 -4.474 -11.950 1.00 94.81 163 ARG A N 1
ATOM 1305 C CA . ARG A 1 163 ? 0.779 -5.016 -13.167 1.00 94.81 163 ARG A CA 1
ATOM 1306 C C . ARG A 1 163 ? 1.607 -3.913 -13.824 1.00 94.81 163 ARG A C 1
ATOM 1308 O O . ARG A 1 163 ? 1.068 -2.980 -14.423 1.00 94.81 163 ARG A O 1
ATOM 1315 N N . TYR A 1 164 ? 2.922 -3.997 -13.678 1.00 94.12 164 TYR A N 1
ATOM 1316 C CA . TYR A 1 164 ? 3.847 -2.971 -14.143 1.00 94.12 164 TYR A CA 1
ATOM 1317 C C . TYR A 1 164 ? 4.421 -3.365 -15.504 1.00 94.12 164 TYR A C 1
ATOM 1319 O O . TYR A 1 164 ? 5.273 -4.246 -15.603 1.00 94.12 164 TYR A O 1
ATOM 1327 N N . HIS A 1 165 ? 3.934 -2.741 -16.576 1.00 92.56 165 HIS A N 1
ATOM 1328 C CA . HIS A 1 165 ? 4.337 -3.087 -17.936 1.00 92.56 165 HIS A CA 1
ATOM 1329 C C . HIS A 1 165 ? 5.701 -2.462 -18.263 1.00 92.56 165 HIS A C 1
ATOM 1331 O O . HIS A 1 165 ? 5.810 -1.248 -18.463 1.00 92.56 165 HIS A O 1
ATOM 1337 N N . THR A 1 166 ? 6.762 -3.278 -18.276 1.00 89.38 166 THR A N 1
ATOM 1338 C CA . THR A 1 166 ? 8.154 -2.795 -18.381 1.00 89.38 166 THR A CA 1
ATOM 1339 C C . THR A 1 166 ? 8.768 -2.938 -19.778 1.00 89.38 166 THR A C 1
ATOM 1341 O O . THR A 1 166 ? 9.729 -2.220 -20.080 1.00 89.38 166 THR A O 1
ATOM 1344 N N . SER A 1 167 ? 8.204 -3.792 -20.655 1.00 86.56 167 SER A N 1
ATOM 1345 C CA . SER A 1 167 ? 8.541 -3.864 -22.091 1.00 86.56 167 SER A CA 1
ATOM 1346 C C . SER A 1 167 ? 7.321 -4.027 -23.040 1.00 86.56 167 SER A C 1
ATOM 1348 O O . SER A 1 167 ? 6.371 -4.700 -22.675 1.00 86.56 167 SER A O 1
ATOM 1350 N N . ASP A 1 168 ? 7.358 -3.348 -24.213 1.00 83.69 168 ASP A N 1
ATOM 1351 C CA . ASP A 1 168 ? 6.343 -3.044 -25.274 1.00 83.69 168 ASP A CA 1
ATOM 1352 C C . ASP A 1 168 ? 6.773 -1.803 -26.136 1.00 83.69 168 ASP A C 1
ATOM 1354 O O . ASP A 1 168 ? 7.225 -0.801 -25.592 1.00 83.69 168 ASP A O 1
ATOM 1358 N N . ASN A 1 169 ? 6.805 -1.841 -27.474 1.00 78.94 169 ASN A N 1
ATOM 1359 C CA . ASN A 1 169 ? 7.252 -0.705 -28.316 1.00 78.94 169 ASN A CA 1
ATOM 1360 C C . ASN A 1 169 ? 6.086 0.216 -28.748 1.00 78.94 169 ASN A C 1
ATOM 1362 O O . ASN A 1 169 ? 4.908 -0.117 -28.622 1.00 78.94 169 ASN A O 1
ATOM 1366 N N . TYR A 1 170 ? 6.379 1.426 -29.241 1.00 76.25 170 TYR A N 1
ATOM 1367 C CA . TYR A 1 170 ? 5.305 2.266 -29.785 1.00 76.25 170 TYR A CA 1
ATOM 1368 C C . TYR A 1 170 ? 4.679 1.572 -31.008 1.00 76.25 170 TYR A C 1
ATOM 1370 O O . TYR A 1 170 ? 5.429 1.110 -31.871 1.00 76.25 170 TYR A O 1
ATOM 1378 N N . PRO A 1 171 ? 3.339 1.467 -31.105 1.00 69.88 171 PRO A N 1
ATOM 1379 C CA . PRO A 1 171 ? 2.700 0.743 -32.194 1.00 69.88 171 PRO A CA 1
ATOM 1380 C C . PRO A 1 171 ? 3.084 1.343 -33.548 1.00 69.88 171 PRO A C 1
ATOM 1382 O O . PRO A 1 171 ? 2.926 2.542 -33.785 1.00 69.88 171 PRO A O 1
ATOM 1385 N N . LEU A 1 172 ? 3.560 0.488 -34.455 1.00 64.38 172 LEU A N 1
ATOM 1386 C CA . LEU A 1 172 ? 3.764 0.850 -35.853 1.00 64.38 172 LEU A CA 1
ATOM 1387 C C . LEU A 1 172 ? 2.401 1.170 -36.476 1.00 64.38 172 LEU A C 1
ATOM 1389 O O . LEU A 1 172 ? 1.604 0.272 -36.756 1.00 64.38 172 LEU A O 1
ATOM 1393 N N . ASN A 1 173 ? 2.131 2.458 -36.700 1.00 54.97 173 ASN A N 1
ATOM 1394 C CA . ASN A 1 173 ? 0.991 2.871 -37.509 1.00 54.97 173 ASN A CA 1
ATOM 1395 C C . ASN A 1 173 ? 1.124 2.258 -38.908 1.00 54.97 173 ASN A C 1
ATOM 1397 O O . ASN A 1 173 ? 2.171 2.363 -39.553 1.00 54.97 173 ASN A O 1
ATOM 1401 N N . ARG A 1 174 ? 0.039 1.635 -39.379 1.00 49.88 174 ARG A N 1
ATOM 1402 C CA . ARG A 1 174 ? -0.075 1.053 -40.721 1.00 49.88 174 ARG A CA 1
ATOM 1403 C C . ARG A 1 174 ? 0.074 2.161 -41.776 1.00 49.88 174 ARG A C 1
ATOM 1405 O O . ARG A 1 174 ? -0.920 2.785 -42.128 1.00 49.88 174 ARG A O 1
ATOM 1412 N N . GLY A 1 175 ? 1.294 2.415 -42.258 1.00 50.16 175 GLY A N 1
ATOM 1413 C CA . GLY A 1 175 ? 1.537 3.368 -43.351 1.00 50.16 175 GLY A CA 1
ATOM 1414 C C . GLY A 1 175 ? 2.857 4.150 -43.349 1.00 50.16 175 GLY A C 1
ATOM 1415 O O . GLY A 1 175 ? 3.113 4.841 -44.329 1.00 50.16 175 GLY A O 1
ATOM 1416 N N . CYS A 1 176 ? 3.707 4.066 -42.317 1.00 53.03 176 CYS A N 1
ATOM 1417 C CA . CYS A 1 176 ? 5.009 4.754 -42.327 1.00 53.03 176 CYS A CA 1
ATOM 1418 C C . CYS A 1 176 ? 6.162 3.812 -42.708 1.00 53.03 176 CYS A C 1
ATOM 1420 O O . CYS A 1 176 ? 6.331 2.772 -42.076 1.00 53.03 176 CYS A O 1
ATOM 1422 N N . ASN A 1 177 ? 7.024 4.231 -43.643 1.00 56.97 177 ASN A N 1
ATOM 1423 C CA . ASN A 1 177 ? 8.269 3.541 -44.039 1.00 56.97 177 ASN A CA 1
ATOM 1424 C C . ASN A 1 177 ? 9.394 3.621 -42.975 1.00 56.97 177 ASN A C 1
ATOM 1426 O O . ASN A 1 177 ? 10.578 3.602 -43.310 1.00 56.97 177 ASN A O 1
ATOM 1430 N N . ASN A 1 178 ? 9.049 3.733 -41.692 1.00 56.22 178 ASN A N 1
ATOM 1431 C CA . ASN A 1 178 ? 10.027 3.783 -40.610 1.00 56.22 178 ASN A CA 1
ATOM 1432 C C . ASN A 1 178 ? 10.406 2.354 -40.204 1.00 56.22 178 ASN A C 1
ATOM 1434 O O . ASN A 1 178 ? 9.532 1.541 -39.901 1.00 56.22 178 ASN A O 1
ATOM 1438 N N . THR A 1 179 ? 11.703 2.053 -40.163 1.00 60.81 179 THR A N 1
ATOM 1439 C CA . THR A 1 179 ? 12.216 0.777 -39.649 1.00 60.81 179 THR A CA 1
ATOM 1440 C C . THR A 1 179 ? 11.909 0.608 -38.157 1.00 60.81 179 THR A C 1
ATOM 1442 O O . THR A 1 179 ? 11.878 1.581 -37.399 1.00 60.81 179 THR A O 1
ATOM 1445 N N . SER A 1 180 ? 11.719 -0.644 -37.719 1.00 61.72 180 SER A N 1
ATOM 1446 C CA . SER A 1 180 ? 11.442 -1.007 -36.315 1.00 61.72 180 SER A CA 1
ATOM 1447 C C . SER A 1 180 ? 12.497 -0.496 -35.328 1.00 61.72 180 SER A C 1
ATOM 1449 O O . SER A 1 180 ? 12.172 -0.217 -34.179 1.00 61.72 180 SER A O 1
ATOM 1451 N N . GLN A 1 181 ? 1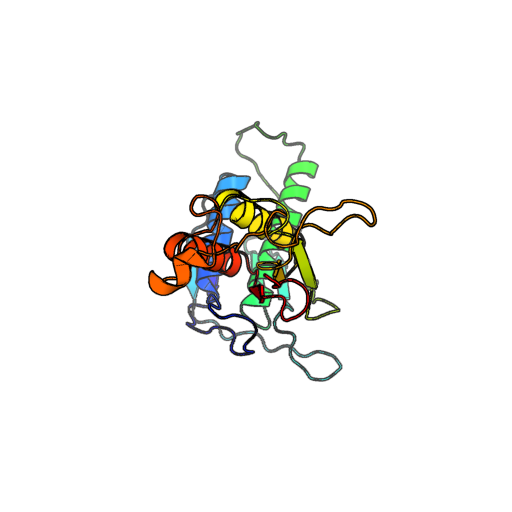3.720 -0.293 -35.814 1.00 64.50 181 GLN A N 1
ATOM 1452 C CA . GLN A 1 181 ? 14.880 0.207 -35.077 1.00 64.50 181 GLN A CA 1
ATOM 1453 C C . GLN A 1 181 ? 14.714 1.646 -34.561 1.00 64.50 181 GLN A C 1
ATOM 1455 O O . GLN A 1 181 ? 15.347 2.020 -33.578 1.00 64.50 181 GLN A O 1
ATOM 1460 N N . ASN A 1 182 ? 13.882 2.471 -35.214 1.00 68.88 182 ASN A N 1
ATOM 1461 C CA . ASN A 1 182 ? 13.807 3.917 -34.950 1.00 68.88 182 ASN A CA 1
ATOM 1462 C C . ASN A 1 182 ? 12.470 4.369 -34.324 1.00 68.88 182 ASN A C 1
ATOM 1464 O O . ASN A 1 182 ? 12.124 5.551 -34.345 1.00 68.88 182 ASN A O 1
ATOM 1468 N N . ILE A 1 183 ? 11.684 3.436 -33.779 1.00 76.31 183 ILE A N 1
ATOM 1469 C CA . ILE A 1 183 ? 10.470 3.756 -33.011 1.00 76.31 183 ILE A CA 1
ATOM 1470 C C . ILE A 1 183 ? 10.782 3.895 -31.522 1.00 76.31 183 ILE A C 1
ATOM 1472 O O . ILE A 1 183 ? 11.740 3.321 -31.005 1.00 76.31 183 ILE A O 1
ATOM 1476 N N . TYR A 1 184 ? 9.935 4.629 -30.794 1.00 78.50 184 TYR A N 1
ATOM 1477 C CA . TYR A 1 184 ? 10.073 4.731 -29.345 1.00 78.50 184 TYR A CA 1
ATOM 1478 C C . TYR A 1 184 ? 10.013 3.323 -28.718 1.00 78.50 184 TYR A C 1
ATOM 1480 O O . TYR A 1 184 ? 8.995 2.630 -28.780 1.00 78.50 184 TYR A O 1
ATOM 1488 N N . SER A 1 185 ? 11.107 2.931 -28.064 1.00 80.56 185 SER A N 1
ATOM 1489 C CA . SER A 1 185 ? 11.222 1.736 -27.233 1.00 80.56 185 SER A CA 1
ATOM 1490 C C . SER A 1 185 ? 12.100 2.042 -26.008 1.00 80.56 185 SER A C 1
ATOM 1492 O O . SER A 1 185 ? 12.934 2.946 -26.018 1.00 80.56 185 SER A O 1
ATOM 1494 N N . LYS A 1 186 ? 11.843 1.355 -24.897 1.00 83.62 186 LYS A N 1
ATOM 1495 C CA . LYS A 1 186 ? 12.463 1.609 -23.579 1.00 83.62 186 LYS A CA 1
ATOM 1496 C C . LYS A 1 186 ? 12.650 0.315 -22.750 1.00 83.62 186 LYS A C 1
ATOM 1498 O O . LYS A 1 186 ? 12.171 -0.740 -23.129 1.00 83.62 186 LYS A O 1
ATOM 1503 N N . PHE A 1 187 ? 13.325 0.333 -21.618 1.00 87.88 187 PHE A N 1
ATOM 1504 C CA . PHE A 1 187 ? 13.020 -0.615 -20.539 1.00 87.88 187 PHE A CA 1
ATOM 1505 C C . PHE A 1 187 ? 12.747 0.227 -19.298 1.00 87.88 187 PHE A C 1
ATOM 1507 O O . PHE A 1 187 ? 13.382 1.264 -19.123 1.00 87.88 187 PHE A O 1
ATOM 1514 N N . SER A 1 188 ? 11.768 -0.136 -18.471 1.00 89.25 188 SER A N 1
ATOM 1515 C CA . SER A 1 188 ? 11.455 0.672 -17.276 1.00 89.25 188 SER A CA 1
ATOM 1516 C C . SER A 1 188 ? 12.469 0.511 -16.140 1.00 89.25 188 SER A C 1
ATOM 1518 O O . SER A 1 188 ? 12.486 1.329 -15.226 1.00 89.25 188 SER A O 1
ATOM 1520 N N . GLN A 1 189 ? 13.345 -0.490 -16.234 1.00 89.44 189 GLN A N 1
ATOM 1521 C CA . GLN A 1 189 ? 14.432 -0.764 -15.302 1.00 89.44 189 GLN A CA 1
ATOM 1522 C C . GLN A 1 189 ? 15.765 -0.846 -16.056 1.00 89.44 189 GLN A C 1
ATOM 1524 O O . GLN A 1 189 ? 15.836 -1.444 -17.132 1.00 89.44 189 GLN A O 1
ATOM 1529 N N . LEU A 1 190 ? 16.820 -0.267 -15.482 1.00 90.19 190 LEU A N 1
ATOM 1530 C CA . LEU A 1 190 ? 18.188 -0.407 -15.971 1.00 90.19 190 LEU A CA 1
ATOM 1531 C C . LEU A 1 190 ? 18.777 -1.748 -15.489 1.00 90.19 190 LEU A C 1
ATOM 1533 O O . LEU A 1 190 ? 18.757 -2.016 -14.284 1.00 90.19 190 LEU A O 1
ATOM 1537 N N . PRO A 1 191 ? 19.336 -2.593 -16.375 1.00 89.00 191 PRO A N 1
ATOM 1538 C CA . PRO A 1 191 ? 20.033 -3.804 -15.959 1.00 89.00 191 PRO A CA 1
ATOM 1539 C C . PRO A 1 191 ? 21.247 -3.505 -15.069 1.00 89.00 191 PRO A C 1
ATOM 1541 O O . PRO A 1 191 ? 22.035 -2.604 -15.352 1.00 89.00 191 PRO A O 1
ATOM 1544 N N . ASN A 1 192 ? 21.459 -4.325 -14.038 1.00 88.94 192 ASN A N 1
ATOM 1545 C CA . ASN A 1 192 ? 22.638 -4.214 -13.165 1.00 88.94 192 ASN A CA 1
ATOM 1546 C C . ASN A 1 192 ? 23.952 -4.559 -13.883 1.00 88.94 192 ASN A C 1
ATOM 1548 O O . ASN A 1 192 ? 25.011 -4.095 -13.479 1.00 88.94 192 ASN A O 1
ATOM 1552 N N . ASN A 1 193 ? 23.892 -5.399 -14.921 1.00 91.75 193 ASN A N 1
ATOM 1553 C CA . ASN A 1 193 ? 25.053 -5.785 -15.715 1.00 91.75 193 ASN A CA 1
ATOM 1554 C C . ASN A 1 193 ? 25.298 -4.735 -16.822 1.00 91.75 193 ASN A C 1
ATOM 1556 O O . ASN A 1 193 ? 24.452 -4.633 -17.718 1.00 91.75 193 ASN A O 1
ATOM 1560 N N . PRO A 1 194 ? 26.437 -4.010 -16.826 1.00 90.06 194 PRO A N 1
ATOM 1561 C CA . PRO A 1 194 ? 26.739 -2.998 -17.842 1.00 90.06 194 PRO A CA 1
ATOM 1562 C C . PRO A 1 194 ? 26.772 -3.539 -19.276 1.00 90.06 194 PRO A C 1
ATOM 1564 O O . PRO A 1 194 ? 26.453 -2.814 -20.212 1.00 90.06 194 PRO A O 1
ATOM 1567 N N . VAL A 1 195 ? 27.069 -4.832 -19.463 1.00 93.12 195 VAL A N 1
ATOM 1568 C CA . VAL A 1 195 ? 27.043 -5.501 -20.780 1.00 93.12 195 VAL A CA 1
ATOM 1569 C C . VAL A 1 195 ? 25.645 -5.460 -21.418 1.00 93.12 195 VAL A C 1
ATOM 1571 O O . VAL A 1 195 ? 25.521 -5.517 -22.637 1.00 93.12 195 VAL A O 1
ATOM 1574 N N . LEU A 1 196 ? 24.587 -5.323 -20.612 1.00 88.94 196 LEU A N 1
ATOM 1575 C CA . LEU A 1 196 ? 23.202 -5.225 -21.078 1.00 88.94 196 LEU A CA 1
ATOM 1576 C C . LEU A 1 196 ? 22.727 -3.775 -21.273 1.00 88.94 196 LEU A C 1
ATOM 1578 O O . LEU A 1 196 ? 21.626 -3.571 -21.780 1.00 88.94 196 LEU A O 1
ATOM 1582 N N . HIS A 1 197 ? 23.520 -2.762 -20.902 1.00 88.06 197 HIS A N 1
ATOM 1583 C CA . HIS A 1 197 ? 23.145 -1.353 -21.095 1.00 88.06 197 HIS A CA 1
ATOM 1584 C C . HIS A 1 197 ? 22.893 -0.982 -22.566 1.00 88.06 197 HIS A C 1
ATOM 1586 O O . HIS A 1 197 ? 21.911 -0.280 -22.798 1.00 88.06 197 HIS A O 1
ATOM 1592 N N . PRO A 1 198 ? 23.641 -1.488 -23.572 1.00 86.69 198 PRO A N 1
ATOM 1593 C CA . PRO A 1 198 ? 23.342 -1.233 -24.987 1.00 86.69 198 PRO A CA 1
ATOM 1594 C C . PRO A 1 198 ? 21.948 -1.692 -25.455 1.00 86.69 198 PRO A C 1
ATOM 1596 O O . PRO A 1 198 ? 21.479 -1.233 -26.491 1.00 86.69 198 PRO A O 1
ATOM 1599 N N . LEU A 1 199 ? 21.259 -2.560 -24.701 1.00 80.81 199 LEU A N 1
ATOM 1600 C CA . LEU A 1 199 ? 19.874 -2.971 -24.984 1.00 80.81 199 LEU A CA 1
ATOM 1601 C C . LEU A 1 199 ? 18.833 -1.923 -24.547 1.00 80.81 199 LEU A C 1
ATOM 1603 O O . LEU A 1 199 ? 17.634 -2.107 -24.766 1.00 80.81 199 LEU A O 1
ATOM 1607 N N . VAL A 1 200 ? 19.269 -0.844 -23.892 1.00 85.62 200 VAL A N 1
ATOM 1608 C CA . VAL A 1 200 ? 18.413 0.173 -23.282 1.00 85.62 200 VAL A CA 1
ATOM 1609 C C . VAL A 1 200 ? 18.706 1.531 -23.935 1.00 85.62 200 VAL A C 1
ATOM 1611 O O . VAL A 1 200 ? 19.472 2.320 -23.391 1.00 85.62 200 VAL A O 1
ATOM 1614 N N . PRO A 1 201 ? 18.092 1.843 -25.096 1.00 77.88 201 PRO A N 1
ATOM 1615 C CA . PRO A 1 201 ? 18.487 2.979 -25.943 1.00 77.88 201 PRO A CA 1
ATOM 1616 C C . PRO A 1 201 ? 18.258 4.363 -25.313 1.00 77.88 201 PRO A C 1
ATOM 1618 O O . PRO A 1 201 ? 18.705 5.375 -25.847 1.00 77.88 201 PRO A O 1
ATOM 1621 N N . ARG A 1 202 ? 17.552 4.431 -24.180 1.00 81.12 202 ARG A N 1
ATOM 1622 C CA . ARG A 1 202 ? 17.380 5.643 -23.376 1.00 81.12 202 ARG A CA 1
ATOM 1623 C C . ARG A 1 202 ? 17.939 5.379 -21.992 1.00 81.12 202 ARG A C 1
ATOM 1625 O O . ARG A 1 202 ? 17.262 4.757 -21.189 1.00 81.12 202 ARG A O 1
ATOM 1632 N N . HIS A 1 203 ? 19.152 5.840 -21.705 1.00 80.06 203 HIS A N 1
ATOM 1633 C CA . HIS A 1 203 ? 19.802 5.577 -20.414 1.00 80.06 203 HIS A CA 1
ATOM 1634 C C . HIS A 1 203 ? 19.268 6.440 -19.256 1.00 80.06 203 HIS A C 1
ATOM 1636 O O . HIS A 1 203 ? 19.406 6.049 -18.104 1.00 80.06 203 HIS A O 1
ATOM 1642 N N . ASN A 1 204 ? 18.625 7.577 -19.553 1.00 85.00 204 ASN A N 1
ATOM 1643 C CA . ASN A 1 204 ? 18.204 8.569 -18.550 1.00 85.00 204 ASN A CA 1
ATOM 1644 C C . ASN A 1 204 ? 16.755 8.389 -18.043 1.00 85.00 204 ASN A C 1
ATOM 1646 O O . ASN A 1 204 ? 16.303 9.164 -17.208 1.00 85.00 204 ASN A O 1
ATOM 1650 N N . GLU A 1 205 ? 16.008 7.417 -18.578 1.00 88.38 205 GLU A N 1
ATOM 1651 C CA . GLU A 1 205 ? 14.613 7.124 -18.196 1.00 88.38 205 GLU A CA 1
ATOM 1652 C C . GLU A 1 205 ? 14.444 5.867 -17.302 1.00 88.38 205 GLU A C 1
ATOM 1654 O O . GLU A 1 205 ? 13.614 5.885 -16.400 1.00 88.38 205 GLU A O 1
ATOM 1659 N N . PRO A 1 206 ? 15.137 4.735 -17.510 1.00 91.50 206 PRO A N 1
ATOM 1660 C CA . PRO A 1 206 ? 14.942 3.534 -16.703 1.00 91.50 206 PRO A CA 1
ATOM 1661 C C . PRO A 1 206 ? 15.330 3.762 -15.242 1.00 91.50 206 PRO A C 1
ATOM 1663 O O . PRO A 1 206 ? 16.373 4.349 -14.960 1.00 91.50 206 PRO A O 1
ATOM 1666 N N . HIS A 1 207 ? 14.546 3.215 -14.316 1.00 93.94 207 HIS A N 1
ATOM 1667 C CA . HIS A 1 207 ? 14.903 3.233 -12.902 1.00 93.94 207 HIS A CA 1
ATOM 1668 C C . HIS A 1 207 ? 16.099 2.324 -12.632 1.00 93.94 207 HIS A C 1
ATOM 1670 O O . HIS A 1 207 ? 16.166 1.191 -13.124 1.00 93.94 207 HIS A O 1
ATOM 1676 N N . ASN A 1 208 ? 17.033 2.795 -11.814 1.00 92.88 208 ASN A N 1
ATOM 1677 C CA . ASN A 1 208 ? 18.108 1.954 -11.304 1.00 92.88 208 ASN A CA 1
ATOM 1678 C C . ASN A 1 208 ? 17.587 0.987 -10.219 1.00 92.88 208 ASN A C 1
ATOM 1680 O O . ASN A 1 208 ? 16.455 1.094 -9.742 1.00 92.88 208 ASN A O 1
ATOM 1684 N N . ARG A 1 209 ? 18.421 0.028 -9.802 1.00 91.50 209 ARG A N 1
ATOM 1685 C CA . ARG A 1 209 ? 18.052 -0.985 -8.800 1.00 91.50 209 ARG A CA 1
ATOM 1686 C C . ARG A 1 209 ? 17.528 -0.398 -7.487 1.00 91.50 209 ARG A C 1
ATOM 1688 O O . ARG A 1 209 ? 16.531 -0.891 -6.975 1.00 91.50 209 ARG A O 1
ATOM 1695 N N . VAL A 1 210 ? 18.183 0.635 -6.956 1.00 94.19 210 VAL A N 1
ATOM 1696 C CA . VAL A 1 210 ? 17.821 1.254 -5.671 1.00 94.19 210 VAL A CA 1
ATOM 1697 C C . VAL A 1 210 ? 16.462 1.946 -5.777 1.00 94.19 210 VAL A C 1
ATOM 1699 O O . VAL A 1 210 ? 15.640 1.844 -4.868 1.00 94.19 210 VAL A O 1
ATOM 1702 N N . GLU A 1 211 ? 16.185 2.596 -6.909 1.00 95.12 211 GLU A N 1
ATOM 1703 C CA . GLU A 1 211 ? 14.864 3.165 -7.184 1.00 95.12 211 GLU A CA 1
ATOM 1704 C C . GLU A 1 211 ? 13.785 2.080 -7.234 1.00 95.12 211 GLU A C 1
ATOM 1706 O O . GLU A 1 211 ? 12.791 2.215 -6.520 1.00 95.12 211 GLU A O 1
ATOM 1711 N N . VAL A 1 212 ? 13.993 0.999 -8.000 1.00 93.56 212 VAL A N 1
ATOM 1712 C CA . VAL A 1 212 ? 13.038 -0.122 -8.110 1.00 93.56 212 VAL A CA 1
ATOM 1713 C C . VAL A 1 212 ? 12.769 -0.758 -6.747 1.00 93.56 212 VAL A C 1
ATOM 1715 O O . VAL A 1 212 ? 11.611 -0.827 -6.342 1.00 93.56 212 VAL A O 1
ATOM 1718 N N . GLU A 1 213 ? 13.808 -1.107 -5.984 1.00 93.62 213 GLU A N 1
ATOM 1719 C CA . GLU A 1 213 ? 13.656 -1.648 -4.624 1.00 93.62 213 GLU A CA 1
ATOM 1720 C C . GLU A 1 213 ? 12.910 -0.673 -3.695 1.00 93.62 213 GLU A C 1
ATOM 1722 O O . GLU A 1 213 ? 12.141 -1.096 -2.832 1.00 93.62 213 GLU A O 1
ATOM 1727 N N . SER A 1 214 ? 13.098 0.643 -3.859 1.00 95.75 214 SER A N 1
ATOM 1728 C CA . SER A 1 214 ? 12.371 1.647 -3.072 1.00 95.75 214 SER A CA 1
ATOM 1729 C C . SER A 1 214 ? 10.894 1.782 -3.469 1.00 95.75 214 SER A C 1
ATOM 1731 O O . SER A 1 214 ? 10.072 2.126 -2.620 1.00 95.75 214 SER A O 1
ATOM 1733 N N . ILE A 1 215 ? 10.550 1.536 -4.739 1.00 95.75 215 ILE A N 1
ATOM 1734 C CA . ILE A 1 215 ? 9.165 1.503 -5.229 1.00 95.75 215 ILE A CA 1
ATOM 1735 C C . ILE A 1 215 ? 8.491 0.226 -4.715 1.00 95.75 215 ILE A C 1
ATOM 1737 O O . ILE A 1 215 ? 7.428 0.311 -4.109 1.00 95.75 215 ILE A O 1
ATOM 1741 N N . GLU A 1 216 ? 9.139 -0.934 -4.866 1.00 94.38 216 GLU A N 1
ATOM 1742 C CA . GLU A 1 216 ? 8.654 -2.226 -4.362 1.00 94.38 216 GLU A CA 1
ATOM 1743 C C . GLU A 1 216 ? 8.380 -2.193 -2.856 1.00 94.38 216 GLU A C 1
ATOM 1745 O O . GLU A 1 216 ? 7.299 -2.597 -2.434 1.00 94.38 216 GLU A O 1
ATOM 1750 N N . LYS A 1 217 ? 9.306 -1.653 -2.050 1.00 94.00 217 LYS A N 1
ATOM 1751 C CA . LYS A 1 217 ? 9.135 -1.522 -0.592 1.00 94.00 217 LYS A CA 1
ATOM 1752 C C . LYS A 1 217 ? 7.943 -0.643 -0.209 1.00 94.00 217 LYS A C 1
ATOM 1754 O O . LYS A 1 217 ? 7.168 -1.047 0.653 1.00 94.00 217 LYS A O 1
ATOM 1759 N N . LEU A 1 218 ? 7.763 0.521 -0.844 1.00 95.19 218 LEU A N 1
ATOM 1760 C CA . LEU A 1 218 ? 6.620 1.387 -0.527 1.00 95.19 218 LEU A CA 1
ATOM 1761 C C . LEU A 1 218 ? 5.298 0.779 -1.007 1.00 95.19 218 LEU A C 1
ATOM 1763 O O . LEU A 1 218 ? 4.310 0.806 -0.285 1.00 95.19 218 LEU A O 1
ATOM 1767 N N . CYS A 1 219 ? 5.261 0.208 -2.211 1.00 95.50 219 CYS A N 1
ATOM 1768 C CA . CYS A 1 219 ? 4.063 -0.477 -2.685 1.00 95.50 219 CYS A CA 1
ATOM 1769 C C . CYS A 1 219 ? 3.708 -1.638 -1.743 1.00 95.50 219 CYS A C 1
ATOM 1771 O O . CYS A 1 219 ? 2.551 -1.750 -1.350 1.00 95.50 219 CYS A O 1
ATOM 1773 N N . ALA A 1 220 ? 4.692 -2.417 -1.279 1.00 93.81 220 ALA A N 1
ATOM 1774 C CA . ALA A 1 220 ? 4.480 -3.486 -0.309 1.00 93.81 220 ALA A CA 1
ATOM 1775 C C . ALA A 1 220 ? 3.913 -2.985 1.032 1.00 93.81 220 ALA A C 1
ATOM 1777 O O . ALA A 1 220 ? 2.925 -3.561 1.496 1.00 93.81 220 ALA A O 1
ATOM 1778 N N . SER A 1 221 ? 4.469 -1.913 1.624 1.00 93.12 221 SER A N 1
ATOM 1779 C CA . SER A 1 221 ? 3.935 -1.317 2.866 1.00 93.12 221 SER A CA 1
ATOM 1780 C C . SER A 1 221 ? 2.543 -0.709 2.674 1.00 93.12 221 SER A C 1
ATOM 1782 O O . SER A 1 221 ? 1.714 -0.771 3.575 1.00 93.12 221 SER A O 1
ATOM 1784 N N . GLN A 1 222 ? 2.234 -0.240 1.463 1.00 93.75 222 GLN A N 1
ATOM 1785 C CA . GLN A 1 222 ? 0.891 0.163 1.042 1.00 93.75 222 GLN A CA 1
ATOM 1786 C C . GLN A 1 222 ? 0.004 -1.024 0.619 1.00 93.75 222 GLN A C 1
ATOM 1788 O O . GLN A 1 222 ? -1.049 -0.828 0.021 1.00 93.75 222 GLN A O 1
ATOM 1793 N N . GLY A 1 223 ? 0.388 -2.272 0.890 1.00 92.56 223 GLY A N 1
ATOM 1794 C CA . GLY A 1 223 ? -0.434 -3.445 0.589 1.00 92.56 223 GLY A CA 1
ATOM 1795 C C . GLY A 1 223 ? -0.583 -3.783 -0.902 1.00 92.56 223 GLY A C 1
ATOM 1796 O O . GLY A 1 223 ? -1.462 -4.570 -1.252 1.00 92.56 223 GLY A O 1
ATOM 1797 N N . ILE A 1 224 ? 0.269 -3.233 -1.766 1.00 94.38 224 ILE A N 1
ATOM 1798 C CA . ILE A 1 224 ? 0.291 -3.445 -3.215 1.00 94.38 224 ILE A CA 1
ATOM 1799 C C . ILE A 1 224 ? 1.439 -4.372 -3.613 1.00 94.38 224 ILE A C 1
ATOM 1801 O O . ILE A 1 224 ? 2.611 -4.138 -3.324 1.00 94.38 224 ILE A O 1
ATOM 1805 N N . THR A 1 225 ? 1.093 -5.415 -4.355 1.00 92.69 225 THR A N 1
ATOM 1806 C CA . THR A 1 225 ? 2.033 -6.367 -4.948 1.00 92.69 225 THR A CA 1
ATOM 1807 C C . THR A 1 225 ? 2.436 -5.892 -6.341 1.00 92.69 225 THR A C 1
ATOM 1809 O O . THR A 1 225 ? 1.569 -5.803 -7.206 1.00 92.69 225 THR A O 1
ATOM 1812 N N . ILE A 1 226 ? 3.715 -5.616 -6.610 1.00 93.38 226 ILE A N 1
ATOM 1813 C CA . ILE A 1 226 ? 4.158 -5.302 -7.980 1.00 93.38 226 ILE A CA 1
ATOM 1814 C C . ILE A 1 226 ? 4.424 -6.600 -8.747 1.00 93.38 226 ILE A C 1
ATOM 1816 O O . ILE A 1 226 ? 5.229 -7.425 -8.325 1.00 93.38 226 ILE A O 1
ATOM 1820 N N . THR A 1 227 ? 3.783 -6.761 -9.903 1.00 91.75 227 THR A N 1
ATOM 1821 C CA . THR A 1 227 ? 4.082 -7.819 -10.874 1.00 91.75 227 THR A CA 1
ATOM 1822 C C . THR A 1 227 ? 4.653 -7.176 -12.139 1.00 91.75 227 THR A C 1
ATOM 1824 O O . THR A 1 227 ? 3.878 -6.652 -12.948 1.00 91.75 227 THR A O 1
ATOM 1827 N N . PRO A 1 228 ? 5.984 -7.169 -12.333 1.00 90.81 228 PRO A N 1
ATOM 1828 C CA . PRO A 1 228 ? 6.583 -6.660 -13.558 1.00 90.81 228 PRO A CA 1
ATOM 1829 C C . PRO A 1 228 ? 6.275 -7.591 -14.737 1.00 90.81 228 PRO A C 1
ATOM 1831 O O . PRO A 1 228 ? 6.389 -8.811 -14.639 1.00 90.81 228 PRO A O 1
ATOM 1834 N N . GLU A 1 229 ? 5.909 -7.009 -15.875 1.00 90.75 229 GLU A N 1
ATOM 1835 C CA . GLU A 1 229 ? 5.721 -7.719 -17.139 1.00 90.75 229 GLU A CA 1
ATOM 1836 C C . GLU A 1 229 ? 6.840 -7.349 -18.119 1.00 90.75 229 GLU A C 1
ATOM 1838 O O . GLU A 1 229 ? 7.081 -6.165 -18.384 1.00 90.75 229 GLU A O 1
ATOM 1843 N N . ILE A 1 230 ? 7.495 -8.372 -18.678 1.00 85.94 230 ILE A N 1
ATOM 1844 C CA . ILE A 1 230 ? 8.430 -8.273 -19.806 1.00 85.94 230 ILE A CA 1
ATOM 1845 C C . ILE A 1 230 ? 7.790 -9.012 -20.992 1.00 85.94 230 ILE A C 1
ATOM 1847 O O . ILE A 1 230 ? 7.620 -10.231 -20.967 1.00 85.94 230 ILE A O 1
ATOM 1851 N N . LYS A 1 231 ? 7.410 -8.270 -22.031 1.00 77.94 231 LYS A N 1
ATOM 1852 C CA . LYS A 1 231 ? 6.558 -8.716 -23.139 1.00 77.94 231 LYS A CA 1
ATOM 1853 C C . LYS A 1 231 ? 7.328 -9.349 -24.298 1.00 77.94 231 LYS A C 1
ATOM 1855 O O . LYS A 1 231 ? 7.549 -8.733 -25.343 1.00 77.94 231 LYS A O 1
ATOM 1860 N N . LEU A 1 232 ? 7.689 -10.616 -24.144 1.00 76.44 232 LEU A N 1
ATOM 1861 C CA . LEU A 1 232 ? 8.307 -11.431 -25.197 1.00 76.44 232 LEU A CA 1
ATOM 1862 C C . LEU A 1 232 ? 7.253 -12.305 -25.916 1.00 76.44 232 LEU A C 1
ATOM 1864 O O . LEU A 1 232 ? 6.284 -12.714 -25.280 1.00 76.44 232 LEU A O 1
ATOM 1868 N N . PRO A 1 233 ? 7.406 -12.630 -27.218 1.00 67.69 233 PRO A N 1
ATOM 1869 C CA . PRO A 1 233 ? 8.444 -12.180 -28.153 1.00 67.69 233 PRO A CA 1
ATOM 1870 C C . PRO A 1 233 ? 8.024 -10.978 -29.027 1.00 67.69 233 PRO A C 1
ATOM 1872 O O . PRO A 1 233 ? 8.856 -10.410 -29.724 1.00 67.69 233 PRO A O 1
ATOM 1875 N N . GLY A 1 234 ? 6.740 -10.604 -29.058 1.00 56.78 234 GLY A N 1
ATOM 1876 C CA . GLY A 1 234 ? 6.171 -9.803 -30.155 1.00 56.78 234 GLY A CA 1
ATOM 1877 C C . GLY A 1 234 ? 6.641 -8.346 -30.275 1.00 56.78 234 GLY A C 1
ATOM 1878 O O . GLY A 1 234 ? 6.483 -7.756 -31.338 1.00 56.78 234 GLY A O 1
ATOM 1879 N N . MET A 1 235 ? 7.201 -7.751 -29.215 1.00 54.94 235 MET A N 1
ATOM 1880 C CA . MET A 1 235 ? 7.539 -6.313 -29.157 1.00 54.94 235 MET A CA 1
ATOM 1881 C C . MET A 1 235 ? 9.015 -6.054 -28.799 1.00 54.94 235 MET A C 1
ATOM 1883 O O . MET A 1 235 ? 9.374 -5.052 -28.165 1.00 54.94 235 MET A O 1
ATOM 1887 N N . HIS A 1 236 ? 9.869 -6.975 -29.259 1.00 54.75 236 HIS A N 1
ATOM 1888 C CA . HIS A 1 236 ? 11.330 -6.921 -29.215 1.00 54.75 236 HIS A CA 1
ATOM 1889 C C . HIS A 1 236 ? 11.926 -7.383 -30.557 1.00 54.75 236 HIS A C 1
ATOM 1891 O O . HIS A 1 236 ? 12.466 -8.482 -30.630 1.00 54.75 236 HIS A O 1
ATOM 1897 N N . TRP A 1 237 ? 11.843 -6.569 -31.617 1.00 36.91 237 TRP A N 1
ATOM 1898 C CA . TRP A 1 237 ? 12.497 -6.902 -32.890 1.00 36.91 237 TRP A CA 1
ATOM 1899 C C . TRP A 1 237 ? 13.240 -5.723 -33.507 1.00 36.91 237 TRP A C 1
ATOM 1901 O O . TRP A 1 237 ? 12.604 -4.798 -34.007 1.00 36.91 237 TRP A O 1
ATOM 1911 N N . GLN A 1 238 ? 14.571 -5.890 -33.490 1.00 41.25 238 GLN A N 1
ATOM 1912 C CA . GLN A 1 238 ? 15.624 -5.161 -34.208 1.00 41.25 238 GLN A CA 1
ATOM 1913 C C . GLN A 1 238 ? 15.675 -3.659 -33.948 1.00 41.25 238 GLN A C 1
ATOM 1915 O O . GLN A 1 238 ? 14.759 -2.950 -34.415 1.00 41.25 238 GLN A O 1
#

Solvent-accessible surface area (backbone atoms only — not comparable to full-atom values): 13859 Å² total; per-residue (Å²): 110,66,47,78,27,41,55,56,85,58,48,73,79,88,68,78,48,98,61,50,52,29,37,44,58,38,44,52,50,46,32,51,57,38,29,76,73,67,69,45,78,44,55,70,43,72,37,97,62,82,75,64,88,60,66,43,98,86,67,51,60,50,47,51,20,25,38,39,41,33,51,98,88,48,74,49,75,44,27,54,31,48,57,1,39,46,51,44,50,37,53,52,52,52,51,50,56,51,32,35,55,70,71,67,60,56,97,83,68,85,60,94,78,85,69,71,73,83,63,49,78,48,77,53,62,72,96,55,92,80,39,68,49,75,47,75,41,31,85,42,87,76,53,68,64,57,58,38,52,48,27,50,60,42,25,64,75,63,34,38,33,37,37,38,32,28,37,47,49,56,82,81,64,96,84,63,96,68,59,68,68,79,51,66,58,51,38,44,57,48,66,90,52,73,90,53,44,83,79,34,85,50,79,90,71,26,37,44,66,69,54,47,54,53,35,51,52,50,19,24,59,40,55,24,31,80,45,79,39,76,49,78,70,89,49,70,69,98